Protein AF-0000000080789862 (afdb_homodimer)

Foldseek 3Di:
DFQPVLLCVLLVVLVVLLVVLVVCLVVLQLLVSLQSLLVSLQSLLQSLCVRRPRGDDDRQNLVSCVVVVHDPVLSVLSNVSNVSNPQSQDQVVDDDDHSSVPGDSVNSVSSSVSSVVSNVVSVVVVVVVVVVVVVVVVD/DFQPPLLCVLLVVLVVLLVVLVVCLVVLQLLVSLQSLLVSLQSLLQSLCVRRPRGDDDRQNLVSCVVVVHDPVLSVLSNVSNVSNPQSQDQVVDDDDHSSVPGDSVNSVSSSVSSVVSNVVSVVVVVVVVVVVVVVVVD

Radius of gyration: 20.7 Å; Cα contacts (8 Å, |Δi|>4): 423; chains: 2; bounding box: 31×76×50 Å

Secondary structure (DSSP, 8-state):
---HHHHHHHHHHHHHHHHHHHHHHHHT-HHHHHHHHHHHHHHHHHHHHHHTT----SS-HHHHHHHTT--HHHHHHHHHHHTTSSTTT-GGGSSSS-HHHH--HHHHHHHHHHHHHHHHHHHHHHHHHHHHHHHHHT-/---HHHHHHHHHHHHHHHHHHHHHHHHT-HHHHHHHHHHHHHHHHHHHHHHTT----SS-HHHHHHHTT--HHHHHHHHHHHTTTTTTT-GGGSSSS-HHHH--HHHHHHHHHHHHHHHHHHHHHHHHHHHHHHHHHT-

InterPro domains:
  IPR007842 HEPN domain [PF05168] (9-125)
  IPR007842 HEPN domain [PS50910] (11-118)
  IPR007842 HEPN domain [SM00748] (11-118)

Sequence (278 aa):
MLDYNEFDRWFKSAKLTLESAKHDVSGGFYNWACFKSQQAAEFAVKAYFYGIGQPKTGHTISSLLNLLNAPQDLIDKAKYLDKLYVPTRYPDVWEEETPAYYYTKKEAEEAIKYAEEIIKYVEELWRMLSQKEKEREERMLDYNEFDRWFKSAKLTLESAKHDVSGGFYNWACFKSQQAAEFAVKAYFYGIGQPKTGHTISSLLNLLNAPQDLIDKAKYLDKLYVPTRYPDVWEEETPAYYYTKKEAEEAIKYAEEIIKYVEELWRMLSQKEKEREER

pLDDT: mean 97.17, std 3.26, range [78.19, 98.94]

Solvent-accessible surface area (backbone atoms only — not comparable to full-atom values): 13738 Å² total; per-residue (Å²): 126,75,34,63,67,52,19,49,35,26,36,50,44,12,53,53,32,40,52,50,16,53,51,26,49,77,72,67,38,19,15,57,10,26,30,28,11,29,49,13,27,38,30,22,56,44,10,53,30,36,14,65,70,51,69,74,81,84,78,56,40,28,63,54,36,54,78,66,67,53,58,67,70,57,34,52,45,25,49,58,34,47,62,26,63,55,48,33,71,40,38,87,77,45,90,80,55,34,27,65,72,74,39,40,68,67,57,19,53,49,33,40,50,44,21,50,52,50,37,50,50,43,51,51,52,48,52,54,51,53,53,52,50,55,57,55,69,76,100,128,76,34,62,67,52,19,49,34,26,36,50,44,11,53,53,32,40,53,50,16,53,52,27,49,76,72,68,37,18,16,57,9,25,30,28,11,30,49,14,29,38,30,21,56,44,10,53,29,36,14,65,71,51,71,74,82,85,77,55,39,28,62,56,36,54,77,65,66,53,57,67,70,57,34,53,46,25,48,58,34,48,63,26,63,55,49,34,72,40,39,85,78,46,91,79,57,33,28,67,72,77,40,40,68,68,57,19,51,49,33,40,50,45,21,49,53,48,36,51,50,43,52,50,53,50,51,54,51,53,52,52,50,52,57,56,69,76,99

Organism: Sulfurisphaera tokodaii (strain DSM 16993 / JCM 10545 / NBRC 100140 / 7) (NCBI:txid273063)

Structure (mmCIF, N/CA/C/O backbone):
data_AF-0000000080789862-model_v1
#
loop_
_entity.id
_entity.type
_entity.pdbx_description
1 polymer 'HEPN domain-containing protein'
#
loop_
_atom_site.group_PDB
_atom_site.id
_atom_site.type_symbol
_atom_site.label_atom_id
_atom_site.label_alt_id
_atom_site.label_comp_id
_atom_site.label_asym_id
_atom_site.label_entity_id
_atom_site.label_seq_id
_atom_site.pdbx_PDB_ins_code
_atom_site.Cartn_x
_atom_site.Cartn_y
_atom_site.Cartn_z
_atom_site.occupancy
_atom_site.B_iso_or_equiv
_atom_site.auth_seq_id
_atom_site.auth_comp_id
_atom_site.auth_asym_id
_atom_site.auth_atom_id
_atom_site.pdbx_PDB_model_num
ATOM 1 N N . MET A 1 1 ? -9.281 -23.719 -21.109 1 87.62 1 MET A N 1
ATOM 2 C CA . MET A 1 1 ? -7.863 -2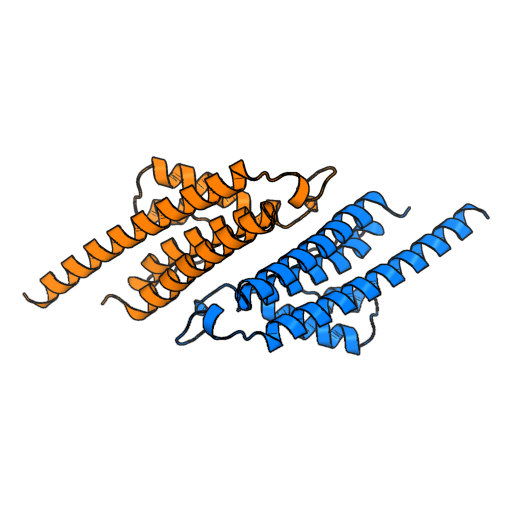3.516 -21.406 1 87.62 1 MET A CA 1
ATOM 3 C C . MET A 1 1 ? -7.227 -22.578 -20.375 1 87.62 1 MET A C 1
ATOM 5 O O . MET A 1 1 ? -7.785 -21.531 -20.062 1 87.62 1 MET A O 1
ATOM 9 N N . LEU A 1 2 ? -6.078 -23.047 -19.797 1 95.94 2 LEU A N 1
ATOM 10 C CA . LEU A 1 2 ? -5.359 -22.281 -18.781 1 95.94 2 LEU A CA 1
ATOM 11 C C . LEU A 1 2 ? -4.73 -21.031 -19.391 1 95.94 2 LEU A C 1
ATOM 13 O O . LEU A 1 2 ? -4.211 -21.078 -20.516 1 95.94 2 LEU A O 1
ATOM 17 N N . ASP A 1 3 ? -4.922 -19.906 -18.734 1 96.75 3 ASP A N 1
ATOM 18 C CA . ASP A 1 3 ? -4.273 -18.672 -19.156 1 96.75 3 ASP A CA 1
ATOM 19 C C . ASP A 1 3 ? -2.924 -18.5 -18.469 1 96.75 3 ASP A C 1
ATOM 21 O O . ASP A 1 3 ? -2.818 -17.797 -17.469 1 96.75 3 ASP A O 1
ATOM 25 N N . TYR A 1 4 ? -1.854 -19.031 -19.062 1 97 4 TYR A N 1
ATOM 26 C CA . TYR A 1 4 ? -0.516 -19.047 -18.484 1 97 4 TYR A CA 1
ATOM 27 C C . TYR A 1 4 ? 0.042 -17.641 -18.359 1 97 4 TYR A C 1
ATOM 29 O O . TYR A 1 4 ? 0.742 -17.312 -17.391 1 97 4 TYR A O 1
ATOM 37 N N . ASN A 1 5 ? -0.264 -16.859 -19.297 1 96.31 5 ASN A N 1
ATOM 38 C CA . ASN A 1 5 ? 0.242 -15.492 -19.312 1 96.31 5 ASN A CA 1
ATOM 39 C C . ASN A 1 5 ? -0.305 -14.688 -18.141 1 96.31 5 ASN A C 1
ATOM 41 O O . ASN A 1 5 ? 0.441 -13.969 -17.469 1 96.31 5 ASN A O 1
ATOM 45 N N . GLU A 1 6 ? -1.606 -14.82 -17.938 1 96.69 6 GLU A N 1
ATOM 46 C CA . GLU A 1 6 ? -2.215 -14.086 -16.828 1 96.69 6 GLU A CA 1
ATOM 47 C C . GLU A 1 6 ? -1.736 -14.617 -15.484 1 96.69 6 GLU A C 1
ATOM 49 O O . GLU A 1 6 ? -1.497 -13.844 -14.555 1 96.69 6 GLU A O 1
ATOM 54 N N . PHE A 1 7 ? -1.635 -15.93 -15.352 1 98.19 7 PHE A N 1
ATOM 55 C CA . PHE A 1 7 ? -1.055 -16.469 -14.133 1 98.19 7 PHE A CA 1
ATOM 56 C C . PHE A 1 7 ? 0.328 -15.891 -13.875 1 98.19 7 PHE A C 1
ATOM 58 O O . PHE A 1 7 ? 0.61 -15.398 -12.781 1 98.19 7 PHE A O 1
ATOM 65 N N . ASP A 1 8 ? 1.182 -15.93 -14.898 1 97.94 8 ASP A N 1
ATOM 66 C CA . ASP A 1 8 ? 2.576 -15.516 -14.766 1 97.94 8 ASP A CA 1
ATOM 67 C C . ASP A 1 8 ? 2.684 -14.047 -14.367 1 97.94 8 ASP A C 1
ATOM 69 O O . ASP A 1 8 ? 3.527 -13.688 -13.539 1 97.94 8 ASP A O 1
ATOM 73 N N . ARG A 1 9 ? 1.899 -13.188 -14.922 1 97.5 9 ARG A N 1
ATOM 74 C CA . ARG A 1 9 ? 1.94 -11.758 -14.641 1 97.5 9 ARG A CA 1
ATOM 75 C C . ARG A 1 9 ? 1.599 -11.484 -13.18 1 97.5 9 ARG A C 1
ATOM 77 O O . ARG A 1 9 ? 2.307 -10.734 -12.5 1 97.5 9 ARG A O 1
ATOM 84 N N . TRP A 1 10 ? 0.545 -12.086 -12.711 1 98.31 10 TRP A N 1
ATOM 85 C CA . TRP A 1 10 ? 0.128 -11.898 -11.328 1 98.31 10 TRP A CA 1
ATOM 86 C C . TRP A 1 10 ? 1.135 -12.531 -10.367 1 98.31 10 TRP A C 1
ATOM 88 O O . TRP A 1 10 ? 1.445 -11.953 -9.32 1 98.31 10 TRP A O 1
ATOM 98 N N . PHE A 1 11 ? 1.603 -13.688 -10.727 1 98.81 11 PHE A N 1
ATOM 99 C CA . PHE A 1 11 ? 2.535 -14.406 -9.867 1 98.81 11 PHE A CA 1
ATOM 100 C C . PHE A 1 11 ? 3.869 -13.672 -9.789 1 98.81 11 PHE A C 1
ATOM 102 O O . PHE A 1 11 ? 4.48 -13.602 -8.719 1 98.81 11 PHE A O 1
ATOM 109 N N . LYS A 1 12 ? 4.293 -13.18 -10.914 1 98.69 12 LYS A N 1
ATOM 110 C CA . LYS A 1 12 ? 5.488 -12.336 -10.93 1 98.69 12 LYS A CA 1
ATOM 111 C C . LYS A 1 12 ? 5.305 -11.109 -10.039 1 98.69 12 LYS A C 1
ATOM 113 O O . LYS A 1 12 ? 6.219 -10.719 -9.312 1 98.69 12 LYS A O 1
ATOM 118 N N . SER A 1 13 ? 4.156 -10.484 -10.094 1 98.69 13 SER A N 1
ATOM 119 C CA . SER A 1 13 ? 3.852 -9.344 -9.234 1 98.69 13 SER A CA 1
ATOM 120 C C . SER A 1 13 ? 3.93 -9.727 -7.762 1 98.69 13 SER A C 1
ATOM 122 O O . SER A 1 13 ? 4.406 -8.953 -6.934 1 98.69 13 SER A O 1
ATOM 124 N N . ALA A 1 14 ? 3.441 -10.906 -7.441 1 98.88 14 ALA A N 1
ATOM 125 C CA . ALA A 1 14 ? 3.506 -11.406 -6.07 1 98.88 14 ALA A CA 1
ATOM 126 C C . ALA A 1 14 ? 4.949 -11.523 -5.598 1 98.88 14 ALA A C 1
ATOM 128 O O . ALA A 1 14 ? 5.297 -11.047 -4.516 1 98.88 14 ALA A O 1
ATOM 129 N N . LYS A 1 15 ? 5.766 -12.086 -6.414 1 98.88 15 LYS A N 1
ATOM 130 C CA . LYS A 1 15 ? 7.164 -12.32 -6.059 1 98.88 15 LYS A CA 1
ATOM 131 C C . LYS A 1 15 ? 7.926 -11 -5.93 1 98.88 15 LYS A C 1
ATOM 133 O O . LYS A 1 15 ? 8.719 -10.82 -5.004 1 98.88 15 LYS A O 1
ATOM 138 N N . LEU A 1 16 ? 7.68 -10.117 -6.855 1 98.69 16 LEU A N 1
ATOM 139 C CA . LEU A 1 16 ? 8.336 -8.812 -6.812 1 98.69 16 LEU A CA 1
ATOM 140 C C . LEU A 1 16 ? 7.895 -8.016 -5.586 1 98.69 16 LEU A C 1
ATOM 142 O O . LEU A 1 16 ? 8.703 -7.324 -4.969 1 98.69 16 LEU A O 1
ATOM 146 N N . THR A 1 17 ? 6.633 -8.109 -5.25 1 98.88 17 THR A N 1
ATOM 147 C CA . THR A 1 17 ? 6.117 -7.438 -4.066 1 98.88 17 THR A CA 1
ATOM 148 C C . THR A 1 17 ? 6.754 -8 -2.799 1 98.88 17 THR A C 1
ATOM 150 O O . THR A 1 17 ? 7.094 -7.254 -1.881 1 98.88 17 THR A O 1
ATOM 153 N N . LEU A 1 18 ? 6.922 -9.305 -2.758 1 98.94 18 LEU A N 1
ATOM 154 C CA . LEU A 1 18 ? 7.57 -9.93 -1.611 1 98.94 18 LEU A CA 1
ATOM 155 C C . LEU A 1 18 ? 9 -9.43 -1.456 1 98.94 18 LEU A C 1
ATOM 157 O O . LEU A 1 18 ? 9.461 -9.188 -0.337 1 98.94 18 LEU A O 1
ATOM 161 N N . GLU A 1 19 ? 9.711 -9.305 -2.555 1 98.88 19 GLU A N 1
ATOM 162 C CA . GLU A 1 19 ? 11.062 -8.75 -2.516 1 98.88 19 GLU A CA 1
ATOM 163 C C . GLU A 1 19 ? 11.055 -7.32 -1.975 1 98.88 19 GLU A C 1
ATOM 165 O O . GLU A 1 19 ? 11.945 -6.941 -1.209 1 98.88 19 GLU A O 1
ATOM 170 N N . SER A 1 20 ? 10.094 -6.574 -2.408 1 98.88 20 SER A N 1
ATOM 171 C CA . SER A 1 20 ? 9.953 -5.207 -1.919 1 98.88 20 SER A CA 1
ATOM 172 C C . SER A 1 20 ? 9.68 -5.18 -0.419 1 98.88 20 SER A C 1
ATOM 174 O O . SER A 1 20 ? 10.141 -4.285 0.288 1 98.88 20 SER A O 1
ATOM 176 N N . ALA A 1 21 ? 8.867 -6.113 0.057 1 98.94 21 ALA A N 1
ATOM 177 C CA . ALA A 1 21 ? 8.602 -6.227 1.489 1 98.94 21 ALA A CA 1
ATOM 178 C C . ALA A 1 21 ? 9.891 -6.461 2.268 1 98.94 21 ALA A C 1
ATOM 180 O O . ALA A 1 21 ? 10.125 -5.832 3.305 1 98.94 21 ALA A O 1
ATOM 181 N N . LYS A 1 22 ? 10.703 -7.316 1.773 1 98.88 22 LYS A N 1
ATOM 182 C CA . LYS A 1 22 ? 11.992 -7.594 2.404 1 98.88 22 LYS A CA 1
ATOM 183 C C . LYS A 1 22 ? 12.875 -6.352 2.424 1 98.88 22 LYS A C 1
ATOM 185 O O . LYS A 1 22 ? 13.578 -6.098 3.4 1 98.88 22 LYS A O 1
ATOM 190 N N . HIS A 1 23 ? 12.836 -5.609 1.355 1 98.88 23 HIS A N 1
ATOM 191 C CA . HIS A 1 23 ? 13.562 -4.352 1.29 1 98.88 23 HIS A CA 1
ATOM 192 C C . HIS A 1 23 ? 13.086 -3.381 2.369 1 98.88 23 HIS A C 1
ATOM 194 O O . HIS A 1 23 ? 13.898 -2.686 2.984 1 98.88 23 HIS A O 1
ATOM 200 N N . ASP A 1 24 ? 11.805 -3.336 2.58 1 98.88 24 ASP A N 1
ATOM 201 C CA . ASP A 1 24 ? 11.266 -2.471 3.623 1 98.88 24 ASP A CA 1
ATOM 202 C C . ASP A 1 24 ? 11.812 -2.854 4.996 1 98.88 24 ASP A C 1
ATOM 204 O O . ASP A 1 24 ? 12.055 -1.986 5.836 1 98.88 24 ASP A O 1
ATOM 208 N N . VAL A 1 25 ? 12.008 -4.145 5.246 1 98.81 25 VAL A N 1
ATOM 209 C CA . VAL A 1 25 ? 12.57 -4.598 6.512 1 98.81 25 VAL A CA 1
ATOM 210 C C . VAL A 1 25 ? 13.969 -4.027 6.688 1 98.81 25 VAL A C 1
ATOM 212 O O . VAL A 1 25 ? 14.328 -3.557 7.773 1 98.81 25 VAL A O 1
ATOM 215 N N . SER A 1 26 ? 14.711 -4.016 5.633 1 98.38 26 SER A N 1
ATOM 216 C CA . SER A 1 26 ? 16.078 -3.537 5.695 1 98.38 26 SER A CA 1
ATOM 217 C C . SER A 1 26 ? 16.141 -2.051 6.035 1 98.38 26 SER A C 1
ATOM 219 O O . SER A 1 26 ? 17.125 -1.573 6.598 1 98.38 26 SER A O 1
ATOM 221 N N . GLY A 1 27 ? 15.109 -1.312 5.707 1 98.19 27 GLY A N 1
ATOM 222 C CA . GLY A 1 27 ? 15.047 0.117 5.973 1 98.19 27 GLY A CA 1
ATOM 223 C C . GLY A 1 27 ? 14.352 0.452 7.277 1 98.19 27 GLY A C 1
ATOM 224 O O . GLY A 1 27 ? 14.273 1.619 7.668 1 98.19 27 GLY A O 1
ATOM 225 N N . GLY A 1 28 ? 13.844 -0.55 7.949 1 98.56 28 GLY A N 1
ATOM 226 C CA . GLY A 1 28 ? 13.148 -0.33 9.203 1 98.56 28 GLY A CA 1
ATOM 227 C C . GLY A 1 28 ? 11.695 0.062 9.016 1 98.56 28 GLY A C 1
ATOM 228 O O . GLY A 1 28 ? 11.055 0.56 9.945 1 98.56 28 GLY A O 1
ATOM 229 N N . PHE A 1 29 ? 11.156 -0.105 7.848 1 98.81 29 PHE A N 1
ATOM 230 C CA . PHE A 1 29 ? 9.758 0.188 7.559 1 98.81 29 PHE A CA 1
ATOM 231 C C . PHE A 1 29 ? 8.898 -1.062 7.711 1 98.81 29 PHE A C 1
ATOM 233 O O . PHE A 1 29 ? 8.383 -1.593 6.727 1 98.81 29 PHE A O 1
ATOM 240 N N . TYR A 1 30 ? 8.641 -1.428 8.961 1 98.94 30 TYR A N 1
ATOM 241 C CA . TYR A 1 30 ? 8.062 -2.73 9.273 1 98.94 30 TYR A CA 1
ATOM 242 C C . TYR A 1 30 ? 6.574 -2.756 8.961 1 98.94 30 TYR A C 1
ATOM 244 O O . TYR A 1 30 ? 6.043 -3.777 8.516 1 98.94 30 TYR A O 1
ATOM 252 N N . ASN A 1 31 ? 5.875 -1.649 9.211 1 98.88 31 ASN A N 1
ATOM 253 C CA . ASN A 1 31 ? 4.457 -1.611 8.867 1 98.88 31 ASN A CA 1
ATOM 254 C C . ASN A 1 31 ? 4.242 -1.788 7.363 1 98.88 31 ASN A C 1
ATOM 256 O O . ASN A 1 31 ? 3.328 -2.498 6.941 1 98.88 31 ASN A O 1
ATOM 260 N N . TRP A 1 32 ? 5.094 -1.211 6.582 1 98.94 32 TRP A N 1
ATOM 261 C CA . TRP A 1 32 ? 4.977 -1.328 5.129 1 98.94 32 TRP A CA 1
ATOM 262 C C . TRP A 1 32 ? 5.375 -2.723 4.664 1 98.94 32 TRP A C 1
ATOM 264 O O . TRP A 1 32 ? 4.816 -3.244 3.693 1 98.94 32 TRP A O 1
ATOM 274 N N . ALA A 1 33 ? 6.402 -3.322 5.336 1 98.94 33 ALA A N 1
ATOM 275 C CA . ALA A 1 33 ? 6.73 -4.715 5.043 1 98.94 33 ALA A CA 1
ATOM 276 C C . ALA A 1 33 ? 5.523 -5.621 5.266 1 98.94 33 ALA A C 1
ATOM 278 O O . ALA A 1 33 ? 5.262 -6.527 4.473 1 98.94 33 ALA A O 1
ATOM 279 N N . CYS A 1 34 ? 4.828 -5.359 6.312 1 98.94 34 CYS A N 1
ATOM 280 C CA . CYS A 1 34 ? 3.625 -6.125 6.625 1 98.94 34 CYS A CA 1
ATOM 281 C C . CYS A 1 34 ? 2.553 -5.918 5.562 1 98.94 34 CYS A C 1
ATOM 283 O O . CYS A 1 34 ? 1.964 -6.883 5.074 1 98.94 34 CYS A O 1
ATOM 285 N N . PHE A 1 35 ? 2.289 -4.695 5.156 1 98.94 35 PHE A N 1
ATOM 286 C CA . PHE A 1 35 ? 1.315 -4.379 4.117 1 98.94 35 PHE A CA 1
ATOM 287 C C . PHE A 1 35 ? 1.673 -5.074 2.809 1 98.94 35 PHE A C 1
ATOM 289 O O . PHE A 1 35 ? 0.827 -5.734 2.199 1 98.94 35 PHE A O 1
ATOM 296 N N . LYS A 1 36 ? 2.93 -4.98 2.457 1 98.94 36 LYS A N 1
ATOM 297 C CA . LYS A 1 36 ? 3.363 -5.57 1.194 1 98.94 36 LYS A CA 1
ATOM 298 C C . LYS A 1 36 ? 3.297 -7.094 1.245 1 98.94 36 LYS A C 1
ATOM 300 O O . LYS A 1 36 ? 3.031 -7.742 0.232 1 98.94 36 LYS A O 1
ATOM 305 N N . SER A 1 37 ? 3.525 -7.66 2.43 1 98.94 37 SER A N 1
ATOM 306 C CA . SER A 1 37 ? 3.381 -9.109 2.561 1 98.94 37 SER A CA 1
ATOM 307 C C . SER A 1 37 ? 1.943 -9.547 2.297 1 98.94 37 SER A C 1
ATOM 309 O O . SER A 1 37 ? 1.71 -10.562 1.639 1 98.94 37 SER A O 1
ATOM 311 N N . GLN A 1 38 ? 1.045 -8.805 2.871 1 98.94 38 GLN A N 1
ATOM 312 C CA . GLN A 1 38 ? -0.358 -9.062 2.562 1 98.94 38 GLN A CA 1
ATOM 313 C C . GLN A 1 38 ? -0.617 -8.977 1.062 1 98.94 38 GLN A C 1
ATOM 315 O O . GLN A 1 38 ? -1.241 -9.867 0.479 1 98.94 38 GLN A O 1
ATOM 320 N N . GLN A 1 39 ? -0.134 -7.926 0.386 1 98.81 39 GLN A N 1
ATOM 321 C CA . GLN A 1 39 ? -0.333 -7.727 -1.046 1 98.81 39 GLN A CA 1
ATOM 322 C C . GLN A 1 39 ? 0.296 -8.859 -1.854 1 98.81 39 GLN A C 1
ATOM 324 O O . GLN A 1 39 ? -0.302 -9.344 -2.814 1 98.81 39 GLN A O 1
ATOM 329 N N . ALA A 1 40 ? 1.514 -9.234 -1.439 1 98.88 40 ALA A N 1
ATOM 330 C CA . ALA A 1 40 ? 2.213 -10.305 -2.148 1 98.88 40 ALA A CA 1
ATOM 331 C C . ALA A 1 40 ? 1.393 -11.594 -2.146 1 98.88 40 ALA A C 1
ATOM 333 O O . ALA A 1 40 ? 1.194 -12.211 -3.195 1 98.88 40 ALA A O 1
ATOM 334 N N . ALA A 1 41 ? 0.922 -11.961 -0.988 1 98.94 41 ALA A N 1
ATOM 335 C CA . ALA A 1 41 ? 0.114 -13.172 -0.871 1 98.94 41 ALA A CA 1
ATOM 336 C C . ALA A 1 41 ? -1.179 -13.047 -1.673 1 98.94 41 ALA A C 1
ATOM 338 O O . ALA A 1 41 ? -1.596 -14 -2.338 1 98.94 41 ALA A O 1
ATOM 339 N N . GLU A 1 42 ? -1.837 -11.93 -1.617 1 98.88 42 GLU A N 1
ATOM 340 C CA . GLU A 1 42 ? -3.059 -11.68 -2.375 1 98.88 42 GLU A CA 1
ATOM 341 C C . GLU A 1 42 ? -2.828 -11.867 -3.871 1 98.88 42 GLU A C 1
ATOM 343 O O . GLU A 1 42 ? -3.609 -12.547 -4.547 1 98.88 42 GLU A O 1
ATOM 348 N N . PHE A 1 43 ? -1.735 -11.258 -4.367 1 98.75 43 PHE A N 1
ATOM 349 C CA . PHE A 1 43 ? -1.433 -11.352 -5.789 1 98.75 43 PHE A CA 1
ATOM 350 C C . PHE A 1 43 ? -1.18 -12.797 -6.195 1 98.75 43 PHE A C 1
ATOM 352 O O . PHE A 1 43 ? -1.589 -13.227 -7.273 1 98.75 43 PHE A O 1
ATOM 359 N N . ALA A 1 44 ? -0.527 -13.562 -5.348 1 98.88 44 ALA A N 1
ATOM 360 C CA . ALA A 1 44 ? -0.263 -14.961 -5.656 1 98.88 44 ALA A CA 1
ATOM 361 C C . ALA A 1 44 ? -1.563 -15.75 -5.773 1 98.88 44 ALA A C 1
ATOM 363 O O . ALA A 1 44 ? -1.757 -16.5 -6.738 1 98.88 44 ALA A O 1
ATOM 364 N N . VAL A 1 45 ? -2.418 -15.633 -4.844 1 98.88 45 VAL A N 1
ATOM 365 C CA . VAL A 1 45 ? -3.66 -16.406 -4.863 1 98.88 45 VAL A CA 1
ATOM 366 C C . VAL A 1 45 ? -4.512 -15.969 -6.059 1 98.88 45 VAL A C 1
ATOM 368 O O . VAL A 1 45 ? -5.129 -16.812 -6.719 1 98.88 45 VAL A O 1
ATOM 371 N N . LYS A 1 46 ? -4.539 -14.719 -6.34 1 98.62 46 LYS A N 1
ATOM 372 C CA . LYS A 1 46 ? -5.293 -14.219 -7.488 1 98.62 46 LYS A CA 1
ATOM 373 C C . LYS A 1 46 ? -4.695 -14.734 -8.797 1 98.62 46 LYS A C 1
ATOM 375 O O . LYS A 1 46 ? -5.418 -14.953 -9.773 1 98.62 46 LYS A O 1
ATOM 380 N N . ALA A 1 47 ? -3.352 -14.891 -8.789 1 98.62 47 ALA A N 1
ATOM 381 C CA . ALA A 1 47 ? -2.707 -15.461 -9.969 1 98.62 47 ALA A CA 1
ATOM 382 C C . ALA A 1 47 ? -3.371 -16.766 -10.383 1 98.62 47 ALA A C 1
ATOM 384 O O . ALA A 1 47 ? -3.635 -17 -11.562 1 98.62 47 ALA A O 1
ATOM 385 N N . TYR A 1 48 ? -3.668 -17.594 -9.438 1 98.69 48 TYR A N 1
ATOM 386 C CA . TYR A 1 48 ? -4.312 -18.859 -9.734 1 98.69 48 TYR A CA 1
ATOM 387 C C . TYR A 1 48 ? -5.66 -18.656 -10.406 1 98.69 48 TYR A C 1
ATOM 389 O O . TYR A 1 48 ? -5.945 -19.25 -11.445 1 98.69 48 TYR A O 1
ATOM 397 N N . PHE A 1 49 ? -6.441 -17.812 -9.844 1 98.5 49 PHE A N 1
ATOM 398 C CA . PHE A 1 49 ? -7.793 -17.594 -10.344 1 98.5 49 PHE A CA 1
ATOM 399 C C . PHE A 1 49 ? -7.758 -16.938 -11.719 1 98.5 49 PHE A C 1
ATOM 401 O O . PHE A 1 49 ? -8.555 -17.281 -12.594 1 98.5 49 PHE A O 1
ATOM 408 N N . TYR A 1 50 ? -6.891 -16 -11.898 1 97.62 50 TYR A N 1
ATOM 409 C CA . TYR A 1 50 ? -6.738 -15.422 -13.227 1 97.62 50 TYR A CA 1
ATOM 410 C C . TYR A 1 50 ? -6.277 -16.469 -14.234 1 97.62 50 TYR A C 1
ATOM 412 O O . TYR A 1 50 ? -6.738 -16.5 -15.375 1 97.62 50 TYR A O 1
ATOM 420 N N . GLY A 1 51 ? -5.395 -17.328 -13.805 1 98 51 GLY A N 1
ATOM 421 C CA . GLY A 1 51 ? -4.859 -18.375 -14.656 1 98 51 GLY A CA 1
ATOM 422 C C . GLY A 1 51 ? -5.914 -19.359 -15.133 1 98 51 GLY A C 1
ATOM 423 O O . GLY A 1 51 ? -5.836 -19.875 -16.25 1 98 51 GLY A O 1
ATOM 424 N N . ILE A 1 52 ? -6.926 -19.609 -14.328 1 97.81 52 ILE A N 1
ATOM 425 C CA . ILE A 1 52 ? -7.938 -20.594 -14.711 1 97.81 52 ILE A CA 1
ATOM 426 C C . ILE A 1 52 ? -9.148 -19.875 -15.312 1 97.81 52 ILE A C 1
ATOM 428 O O . ILE A 1 52 ? -10.211 -20.469 -15.484 1 97.81 52 ILE A O 1
ATOM 432 N N . GLY A 1 53 ? -9.039 -18.594 -15.453 1 97.19 53 GLY A N 1
ATOM 433 C CA . GLY A 1 53 ? -10.078 -17.828 -16.125 1 97.19 53 GLY A CA 1
ATOM 434 C C . GLY A 1 53 ? -11.227 -17.453 -15.211 1 97.19 53 GLY A C 1
ATOM 435 O O . GLY A 1 53 ? -12.359 -17.281 -15.672 1 97.19 53 GLY A O 1
ATOM 436 N N . GLN A 1 54 ? -11.023 -17.438 -13.945 1 97.12 54 GLN A N 1
ATOM 437 C CA . GLN A 1 54 ? -12.031 -17.062 -12.961 1 97.12 54 GLN A CA 1
ATOM 438 C C . GLN A 1 54 ? -11.523 -15.953 -12.047 1 97.12 54 GLN A C 1
ATOM 440 O O . GLN A 1 54 ? -11.422 -16.141 -10.836 1 97.12 54 GLN A O 1
ATOM 445 N N . PRO A 1 55 ? -11.281 -14.867 -12.633 1 96.94 55 PRO A N 1
ATOM 446 C CA . PRO A 1 55 ? -10.758 -13.766 -11.82 1 96.94 55 PRO A CA 1
ATOM 447 C C . PRO A 1 55 ? -11.641 -13.453 -10.609 1 96.94 55 PRO A C 1
ATOM 449 O O . PRO A 1 55 ? -12.867 -13.547 -10.695 1 96.94 55 PRO A O 1
ATOM 452 N N . LYS A 1 56 ? -11.023 -13.133 -9.492 1 94.12 56 LYS A N 1
ATOM 453 C CA . LYS A 1 56 ? -11.695 -12.781 -8.242 1 94.12 56 LYS A CA 1
ATOM 454 C C . LYS A 1 56 ? -11.398 -11.344 -7.84 1 94.12 56 LYS A C 1
ATOM 456 O O . LYS A 1 56 ? -10.289 -10.852 -8.047 1 94.12 56 LYS A O 1
ATOM 461 N N . THR A 1 57 ? -12.492 -10.836 -7.312 1 89.62 57 THR A N 1
ATOM 462 C CA . THR A 1 57 ? -12.336 -9.484 -6.777 1 89.62 57 THR A CA 1
ATOM 463 C C . THR A 1 57 ? -12.164 -9.523 -5.262 1 89.62 57 THR A C 1
ATOM 465 O O . THR A 1 57 ? -12.25 -10.594 -4.648 1 89.62 57 THR A O 1
ATOM 468 N N . GLY A 1 58 ? -11.82 -8.43 -4.629 1 88.12 58 GLY A N 1
ATOM 469 C CA . GLY A 1 58 ? -11.641 -8.375 -3.186 1 88.12 58 GLY A CA 1
ATOM 470 C C . GLY A 1 58 ? -10.195 -8.547 -2.752 1 88.12 58 GLY A C 1
ATOM 471 O O . GLY A 1 58 ? -9.328 -8.844 -3.576 1 88.12 58 GLY A O 1
ATOM 472 N N . HIS A 1 59 ? -10 -8.453 -1.441 1 91.56 59 HIS A N 1
ATOM 473 C CA . HIS A 1 59 ? -8.633 -8.461 -0.927 1 91.56 59 HIS A CA 1
ATOM 474 C C . HIS A 1 59 ? -8.484 -9.445 0.227 1 91.56 59 HIS A C 1
ATOM 476 O O . HIS A 1 59 ? -7.457 -9.453 0.91 1 91.56 59 HIS A O 1
ATOM 482 N N . THR A 1 60 ? -9.445 -10.273 0.43 1 97.62 60 THR A N 1
ATOM 483 C CA . THR A 1 60 ? -9.391 -11.211 1.548 1 97.62 60 THR A CA 1
ATOM 484 C C . THR A 1 60 ? -8.742 -12.523 1.121 1 97.62 60 THR A C 1
ATOM 486 O O . THR A 1 60 ? -9.398 -13.391 0.548 1 97.62 60 THR A O 1
ATOM 489 N N . ILE A 1 61 ? -7.539 -12.734 1.593 1 98.81 61 ILE A N 1
ATOM 490 C CA . ILE A 1 61 ? -6.715 -13.867 1.182 1 98.81 61 ILE A CA 1
ATOM 491 C C . ILE A 1 61 ? -7.324 -15.164 1.705 1 98.81 61 ILE A C 1
ATOM 493 O O . ILE A 1 61 ? -7.363 -16.172 0.991 1 98.81 61 ILE A O 1
ATOM 497 N N . SER A 1 62 ? -7.789 -15.195 2.936 1 98.81 62 SER A N 1
ATOM 498 C CA . SER A 1 62 ? -8.344 -16.391 3.562 1 98.81 62 SER A CA 1
ATOM 499 C C . SER A 1 62 ? -9.578 -16.891 2.816 1 98.81 62 SER A C 1
ATOM 501 O O . SER A 1 62 ? -9.742 -18.094 2.611 1 98.81 62 SER A O 1
ATOM 503 N N . SER A 1 63 ? -10.406 -16.016 2.363 1 98.38 63 SER A N 1
ATOM 504 C CA . SER A 1 63 ? -11.586 -16.375 1.591 1 98.38 63 SER A CA 1
ATOM 505 C C . SER A 1 63 ? -11.203 -17.016 0.259 1 98.38 63 SER A C 1
ATOM 507 O O . SER A 1 63 ? -11.805 -18 -0.162 1 98.38 63 SER A O 1
ATOM 509 N N . LEU A 1 64 ? -10.219 -16.453 -0.365 1 98.44 64 LEU A N 1
ATOM 510 C CA . LEU A 1 64 ? -9.758 -16.969 -1.643 1 98.44 64 LEU A CA 1
ATOM 511 C C . LEU A 1 64 ? -9.148 -18.359 -1.47 1 98.44 64 LEU A C 1
ATOM 513 O O . LEU A 1 64 ? -9.375 -19.25 -2.293 1 98.44 64 LEU A O 1
ATOM 517 N N . LEU A 1 65 ? -8.375 -18.531 -0.415 1 98.69 65 LEU A N 1
ATOM 518 C CA . LEU A 1 65 ? -7.766 -19.828 -0.142 1 98.69 65 LEU A CA 1
ATOM 519 C C . LEU A 1 65 ? -8.828 -20.875 0.18 1 98.69 65 LEU A C 1
ATOM 521 O O . LEU A 1 65 ? -8.672 -22.047 -0.152 1 98.69 65 LEU A O 1
ATOM 525 N N . ASN A 1 66 ? -9.883 -20.453 0.812 1 98.38 66 ASN A N 1
ATOM 526 C CA . ASN A 1 66 ? -10.992 -21.359 1.074 1 98.38 66 ASN A CA 1
ATOM 527 C C . ASN A 1 66 ? -11.602 -21.891 -0.221 1 98.38 66 ASN A C 1
ATOM 529 O O . ASN A 1 66 ? -11.969 -23.062 -0.307 1 98.38 66 ASN A O 1
ATOM 533 N N . LEU A 1 67 ? -11.758 -21.047 -1.194 1 97.62 67 LEU A N 1
ATOM 534 C CA . LEU A 1 67 ? -12.297 -21.438 -2.492 1 97.62 67 LEU A CA 1
ATOM 535 C C . LEU A 1 67 ? -11.398 -22.484 -3.146 1 97.62 67 LEU A C 1
ATOM 537 O O . LEU A 1 67 ? -11.875 -23.312 -3.941 1 97.62 67 LEU A O 1
ATOM 541 N N . LEU A 1 68 ? -10.102 -22.484 -2.736 1 97.62 68 LEU A N 1
ATOM 542 C CA . LEU A 1 68 ? -9.141 -23.406 -3.309 1 97.62 68 LEU A CA 1
ATOM 543 C C . LEU A 1 68 ? -9 -24.656 -2.436 1 97.62 68 LEU A C 1
ATOM 545 O O . LEU A 1 68 ? -8.148 -25.5 -2.693 1 97.62 68 LEU A O 1
ATOM 549 N N . ASN A 1 69 ? -9.836 -24.719 -1.402 1 97.62 69 ASN A N 1
ATOM 550 C CA . ASN A 1 69 ? -9.766 -25.828 -0.441 1 97.62 69 ASN A CA 1
ATOM 551 C C . ASN A 1 69 ? -8.352 -26 0.112 1 97.62 69 ASN A C 1
ATOM 553 O O . ASN A 1 69 ? -7.84 -27.109 0.172 1 97.62 69 ASN A O 1
ATOM 557 N N . ALA A 1 70 ? -7.695 -24.844 0.435 1 98.69 70 ALA A N 1
ATOM 558 C CA . ALA A 1 70 ? -6.34 -24.875 0.979 1 98.69 70 ALA A CA 1
ATOM 559 C C . ALA A 1 70 ? -6.328 -25.453 2.393 1 98.69 70 ALA A C 1
ATOM 561 O O . ALA A 1 70 ? -7.359 -25.484 3.064 1 98.69 70 ALA A O 1
ATOM 562 N N . PRO A 1 71 ? -5.152 -25.969 2.859 1 98.56 71 PRO A N 1
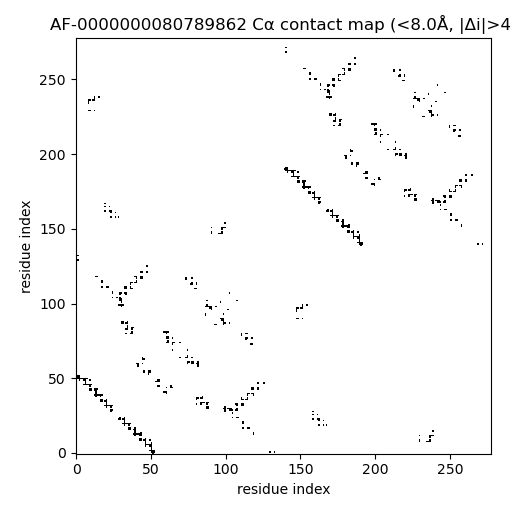ATOM 563 C CA . PRO A 1 71 ? -5.039 -26.469 4.234 1 98.56 71 PRO A CA 1
ATOM 564 C C . PRO A 1 71 ? -5.379 -25.406 5.273 1 98.56 71 PRO A C 1
ATOM 566 O O . PRO A 1 71 ? -5.047 -24.234 5.098 1 98.56 71 PRO A O 1
ATOM 569 N N . GLN A 1 72 ? -5.969 -25.828 6.352 1 98.56 72 GLN A N 1
ATOM 570 C CA . GLN A 1 72 ? -6.43 -24.922 7.398 1 98.56 72 GLN A CA 1
ATOM 571 C C . GLN A 1 72 ? -5.277 -24.094 7.945 1 98.56 72 GLN A C 1
ATOM 573 O O . GLN A 1 72 ? -5.465 -22.922 8.297 1 98.56 72 GLN A O 1
ATOM 578 N N . ASP A 1 73 ? -4.133 -24.672 8.023 1 98.62 73 ASP A N 1
ATOM 579 C CA . ASP A 1 73 ? -2.967 -23.953 8.523 1 98.62 73 ASP A CA 1
ATOM 580 C C . ASP A 1 73 ? -2.656 -22.734 7.645 1 98.62 73 ASP A C 1
ATOM 582 O O . ASP A 1 73 ? -2.348 -21.656 8.148 1 98.62 73 ASP A O 1
ATOM 586 N N . LEU A 1 74 ? -2.77 -22.875 6.395 1 98.81 74 LEU A N 1
ATOM 587 C CA . LEU A 1 74 ? -2.518 -21.797 5.461 1 98.81 74 LEU A CA 1
ATOM 588 C C . LEU A 1 74 ? -3.621 -20.734 5.539 1 98.81 74 LEU A C 1
ATOM 590 O O . LEU A 1 74 ? -3.355 -19.547 5.414 1 98.81 74 LEU A O 1
ATOM 594 N N . ILE A 1 75 ? -4.828 -21.234 5.715 1 98.88 75 ILE A N 1
ATOM 595 C CA . ILE A 1 75 ? -5.961 -20.312 5.848 1 98.88 75 ILE A CA 1
ATOM 596 C C . ILE A 1 75 ? -5.781 -19.453 7.09 1 98.88 75 ILE A C 1
ATOM 598 O O . ILE A 1 75 ? -6.059 -18.25 7.062 1 98.88 75 ILE A O 1
ATOM 602 N N . ASP A 1 76 ? -5.289 -20.047 8.125 1 98.88 76 ASP A N 1
ATOM 603 C CA . ASP A 1 76 ? -5.047 -19.297 9.352 1 98.88 76 ASP A CA 1
ATOM 604 C C . ASP A 1 76 ? -3.961 -18.234 9.148 1 98.88 76 ASP A C 1
ATOM 606 O O . ASP A 1 76 ? -4.066 -17.125 9.656 1 98.88 76 ASP A O 1
ATOM 610 N N . LYS A 1 77 ? -2.908 -18.578 8.477 1 98.88 77 LYS A N 1
ATOM 611 C CA . LYS A 1 77 ? -1.854 -17.625 8.148 1 98.88 77 LYS A CA 1
ATOM 612 C C . LYS A 1 77 ? -2.391 -16.484 7.281 1 98.88 77 LYS A C 1
ATOM 614 O O . LYS A 1 77 ? -2.004 -15.328 7.453 1 98.88 77 LYS A O 1
ATOM 619 N N . ALA A 1 78 ? -3.281 -16.844 6.395 1 98.94 78 ALA A N 1
ATOM 620 C CA . ALA A 1 78 ? -3.904 -15.836 5.535 1 98.94 78 ALA A CA 1
ATOM 621 C C . ALA A 1 78 ? -4.766 -14.883 6.352 1 98.94 78 ALA A C 1
ATOM 623 O O . ALA A 1 78 ? -4.816 -13.68 6.059 1 98.94 78 ALA A O 1
ATOM 624 N N . LYS A 1 79 ? -5.48 -15.422 7.348 1 98.88 79 LYS A N 1
ATOM 625 C CA . LYS A 1 79 ? -6.277 -14.57 8.219 1 98.88 79 LYS A CA 1
ATOM 626 C C . LYS A 1 79 ? -5.398 -13.547 8.938 1 98.88 79 LYS A C 1
ATOM 628 O O . LYS A 1 79 ? -5.809 -12.398 9.141 1 98.88 79 LYS A O 1
ATOM 633 N N . TYR A 1 80 ? -4.23 -13.984 9.352 1 98.81 80 TYR A N 1
ATOM 634 C CA . TYR A 1 80 ? -3.268 -13.062 9.938 1 98.81 80 TYR A CA 1
ATOM 635 C C . TYR A 1 80 ? -2.91 -11.953 8.953 1 98.81 80 TYR A C 1
ATOM 637 O O . TYR A 1 80 ? -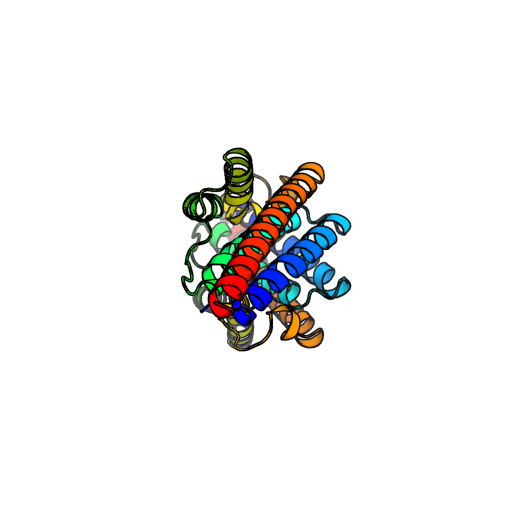2.965 -10.766 9.297 1 98.81 80 TYR A O 1
ATOM 645 N N . LEU A 1 81 ? -2.557 -12.305 7.77 1 98.88 81 LEU A N 1
ATOM 646 C CA . LEU A 1 81 ? -2.166 -11.336 6.746 1 98.88 81 LEU A CA 1
ATOM 647 C C . LEU A 1 81 ? -3.326 -10.406 6.406 1 98.88 81 LEU A C 1
ATOM 649 O O . LEU A 1 81 ? -3.119 -9.219 6.156 1 98.88 81 LEU A O 1
ATOM 653 N N . ASP A 1 82 ? -4.566 -10.938 6.414 1 98.81 82 ASP A N 1
ATOM 654 C CA . ASP A 1 82 ? -5.742 -10.141 6.078 1 98.81 82 ASP A CA 1
ATOM 655 C C . ASP A 1 82 ? -5.887 -8.953 7.027 1 98.81 82 ASP A C 1
ATOM 657 O O . ASP A 1 82 ? -6.363 -7.891 6.633 1 98.81 82 ASP A O 1
ATOM 661 N N . LYS A 1 83 ? -5.465 -9.125 8.211 1 98.31 83 LYS A N 1
ATOM 662 C CA . LYS A 1 83 ? -5.582 -8.078 9.219 1 98.31 83 LYS A CA 1
ATOM 663 C C . LYS A 1 83 ? -4.562 -6.965 8.992 1 98.31 83 LYS A C 1
ATOM 665 O O . LYS A 1 83 ? -4.645 -5.898 9.602 1 98.31 83 LYS A O 1
ATOM 670 N N . LEU A 1 84 ? -3.65 -7.141 8.094 1 98.44 84 LEU A N 1
ATOM 671 C CA . LEU A 1 84 ? -2.529 -6.219 7.918 1 98.44 84 LEU A CA 1
ATOM 672 C C . LEU A 1 84 ? -2.811 -5.23 6.793 1 98.44 84 LEU A C 1
ATOM 674 O O . LEU A 1 84 ? -2 -4.34 6.527 1 98.44 84 LEU A O 1
ATOM 678 N N . TYR A 1 85 ? -3.953 -5.309 6.184 1 97.12 85 TYR A N 1
ATOM 679 C CA . TYR A 1 85 ? -4.262 -4.512 5 1 97.12 85 TYR A CA 1
ATOM 680 C C . TYR A 1 85 ? -4.48 -3.051 5.367 1 97.12 85 TYR A C 1
ATOM 682 O O . TYR A 1 85 ? -3.869 -2.158 4.777 1 97.12 85 TYR A O 1
ATOM 690 N N . VAL A 1 86 ? -5.23 -2.73 6.312 1 96.25 86 VAL A N 1
ATOM 691 C CA . VAL A 1 86 ? -5.66 -1.367 6.602 1 96.25 86 VAL A CA 1
ATOM 692 C C . VAL A 1 86 ? -4.855 -0.808 7.773 1 96.25 86 VAL A C 1
ATOM 694 O O . VAL A 1 86 ? -4.273 0.275 7.672 1 96.25 86 VAL A O 1
ATOM 697 N N . PRO A 1 87 ? -4.711 -1.571 8.859 1 97.5 87 PRO A N 1
ATOM 698 C CA . PRO A 1 87 ? -4.098 -0.982 10.047 1 97.5 87 PRO A CA 1
ATOM 699 C C . PRO A 1 87 ? -2.625 -0.643 9.852 1 97.5 87 PRO A C 1
ATOM 701 O O . PRO A 1 87 ? -2.074 0.191 10.57 1 97.5 87 PRO A O 1
ATOM 704 N N . THR A 1 88 ? -1.998 -1.257 8.945 1 98.44 88 THR A N 1
ATOM 705 C CA . THR A 1 88 ? -0.584 -0.989 8.703 1 98.44 88 THR A CA 1
ATOM 706 C C . THR A 1 88 ? -0.397 0.366 8.031 1 98.44 88 THR A C 1
ATOM 708 O O . THR A 1 88 ? 0.718 0.889 7.973 1 98.44 88 THR A O 1
ATOM 711 N N . ARG A 1 89 ? -1.476 0.96 7.496 1 97.81 89 ARG A N 1
ATOM 712 C CA . ARG A 1 89 ? -1.347 2.178 6.703 1 97.81 89 ARG A CA 1
ATOM 713 C C . ARG A 1 89 ? -2.037 3.354 7.387 1 97.81 89 ARG A C 1
ATOM 715 O O . ARG A 1 89 ? -1.496 4.461 7.426 1 97.81 89 ARG A O 1
ATOM 722 N N . TYR A 1 90 ? -3.18 3.084 7.98 1 97 90 TYR A N 1
ATOM 723 C CA . TYR A 1 90 ? -4.012 4.199 8.414 1 97 90 TYR A CA 1
ATOM 724 C C . TYR A 1 90 ? -3.877 4.43 9.914 1 97 90 TYR A C 1
ATOM 726 O O . TYR A 1 90 ? -4.07 3.512 10.711 1 97 90 TYR A O 1
ATOM 734 N N . PRO A 1 91 ? -3.674 5.68 10.273 1 96.06 91 PRO A N 1
ATOM 735 C CA . PRO A 1 91 ? -3.49 6.004 11.688 1 96.06 91 PRO A CA 1
ATOM 736 C C . PRO A 1 91 ? -4.785 5.902 12.492 1 96.06 91 PRO A C 1
ATOM 738 O O . PRO A 1 91 ? -4.75 5.691 13.703 1 96.06 91 PRO A O 1
ATOM 741 N N . ASP A 1 92 ? -5.922 6.047 11.844 1 93.25 92 ASP A N 1
ATOM 742 C CA . ASP A 1 92 ? -7.184 6.184 12.562 1 93.25 92 ASP A CA 1
ATOM 743 C C . ASP A 1 92 ? -7.625 4.852 13.156 1 93.25 92 ASP A C 1
ATOM 745 O O . ASP A 1 92 ? -8.586 4.797 13.938 1 93.25 92 ASP A O 1
ATOM 749 N N . VAL A 1 93 ? -6.859 3.779 12.898 1 92.38 93 VAL A N 1
ATOM 750 C CA . VAL A 1 93 ? -7.16 2.475 13.477 1 92.38 93 VAL A CA 1
ATOM 751 C C . VAL A 1 93 ? -6.512 2.359 14.859 1 92.38 93 VAL A C 1
ATOM 753 O O . VAL A 1 93 ? -6.832 1.448 15.625 1 92.38 93 VAL A O 1
ATOM 756 N N . TRP A 1 94 ? -5.637 3.322 15.102 1 92.38 94 TRP A N 1
ATOM 757 C CA . TRP A 1 94 ? -4.859 3.27 16.328 1 92.38 94 TRP A CA 1
ATOM 758 C C . TRP A 1 94 ? -5.238 4.414 17.266 1 92.38 94 TRP A C 1
ATOM 760 O O . TRP A 1 94 ? -5.727 5.453 16.812 1 92.38 94 TRP A O 1
ATOM 770 N N . GLU A 1 95 ? -4.945 4.336 18.5 1 87.25 95 GLU A N 1
ATOM 771 C CA . GLU A 1 95 ? -5.391 5.305 19.5 1 87.25 95 GLU A CA 1
ATOM 772 C C . GLU A 1 95 ? -4.375 6.434 19.672 1 87.25 95 GLU A C 1
ATOM 774 O O . GLU A 1 95 ? -4.754 7.598 19.828 1 87.25 95 GLU A O 1
ATOM 779 N N . GLU A 1 96 ? -3.107 6.148 19.672 1 90.88 96 GLU A N 1
ATOM 780 C CA . GLU A 1 96 ? -2.18 7.191 20.094 1 90.88 96 GLU A CA 1
ATOM 781 C C . GLU A 1 96 ? -1.04 7.363 19.094 1 90.88 96 GLU A C 1
ATOM 783 O O . GLU A 1 96 ? -0.574 8.477 18.859 1 90.88 96 GLU A O 1
ATOM 788 N N . GLU A 1 97 ? -0.5 6.25 18.547 1 94.69 97 GLU A N 1
ATOM 789 C CA . GLU A 1 97 ? 0.695 6.32 17.703 1 94.69 97 GLU A CA 1
ATOM 790 C C . GLU A 1 97 ? 0.367 6.016 16.25 1 94.69 97 GLU A C 1
ATOM 792 O O . GLU A 1 97 ? -0.801 5.852 15.891 1 94.69 97 GLU A O 1
ATOM 797 N N . THR A 1 98 ? 1.397 6.199 15.406 1 97.25 98 THR A N 1
ATOM 798 C CA . THR A 1 98 ? 1.283 5.875 13.984 1 97.25 98 THR A CA 1
ATOM 799 C C . THR A 1 98 ? 1.492 4.379 13.758 1 97.25 98 THR A C 1
ATOM 801 O O . THR A 1 98 ? 2.049 3.686 14.609 1 97.25 98 THR A O 1
ATOM 804 N N . PRO A 1 99 ? 1.071 3.863 12.617 1 97.56 99 PRO A N 1
ATOM 805 C CA . PRO A 1 99 ? 1.314 2.457 12.289 1 97.56 99 PRO A CA 1
ATOM 806 C C . PRO A 1 99 ? 2.787 2.072 12.398 1 97.56 99 PRO A C 1
ATOM 808 O O . PRO A 1 99 ? 3.111 0.979 12.875 1 97.56 99 PRO A O 1
ATOM 811 N N . ALA A 1 100 ? 3.666 2.963 12.016 1 97.44 100 ALA A N 1
ATOM 812 C CA . A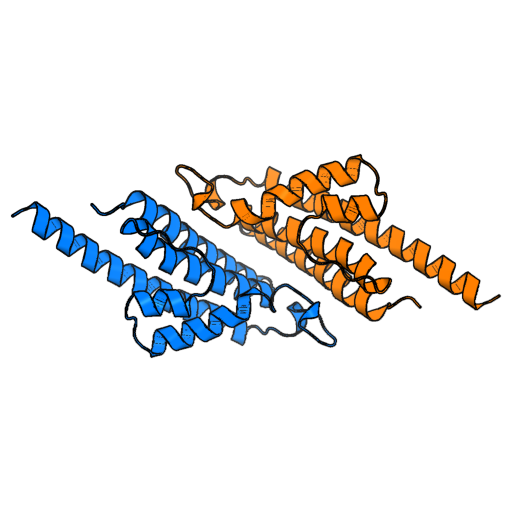LA A 1 100 ? 5.098 2.67 12.039 1 97.44 100 ALA A CA 1
ATOM 813 C C . ALA A 1 100 ? 5.562 2.311 13.445 1 97.44 100 ALA A C 1
ATOM 815 O O . ALA A 1 100 ? 6.5 1.527 13.617 1 97.44 100 ALA A O 1
ATOM 816 N N . TYR A 1 101 ? 4.914 2.82 14.43 1 96.56 101 TYR A N 1
ATOM 817 C CA . TYR A 1 101 ? 5.266 2.6 15.828 1 96.56 101 TYR A CA 1
ATOM 818 C C . TYR A 1 101 ? 4.898 1.188 16.266 1 96.56 101 TYR A C 1
ATOM 820 O O . TYR A 1 101 ? 5.609 0.571 17.062 1 96.56 101 TYR A O 1
ATOM 828 N N . TYR A 1 102 ? 3.857 0.641 15.781 1 97 102 TYR A N 1
ATOM 829 C CA . TYR A 1 102 ? 3.221 -0.535 16.375 1 97 102 TYR A CA 1
ATOM 830 C C . TYR A 1 102 ? 3.787 -1.816 15.766 1 97 102 TYR A C 1
ATOM 832 O O . TYR A 1 102 ? 3.721 -2.881 16.391 1 97 102 TYR A O 1
ATOM 840 N N . TYR A 1 103 ? 4.348 -1.75 14.664 1 98.31 103 TYR A N 1
ATOM 841 C CA . TYR A 1 103 ? 4.82 -2.961 14 1 98.31 103 TYR A CA 1
ATOM 842 C C . TYR A 1 103 ? 6.32 -3.141 14.203 1 98.31 103 TYR A C 1
ATOM 844 O O . TYR A 1 103 ? 7.094 -2.191 14.047 1 98.31 103 TYR A O 1
ATOM 852 N N . THR A 1 104 ? 6.695 -4.375 14.531 1 98.56 104 THR A N 1
ATOM 853 C CA . THR A 1 104 ? 8.078 -4.703 14.852 1 98.56 104 THR A CA 1
ATOM 854 C C . THR A 1 104 ? 8.727 -5.488 13.719 1 98.56 104 THR A C 1
ATOM 856 O O . THR A 1 104 ? 8.039 -5.953 12.805 1 98.56 104 THR A O 1
ATOM 859 N N . LYS A 1 105 ? 10.047 -5.613 13.859 1 98.69 105 LYS A N 1
ATOM 860 C CA . LYS A 1 105 ? 10.781 -6.434 12.898 1 98.69 105 LYS A CA 1
ATOM 861 C C . LYS A 1 105 ? 10.273 -7.871 12.898 1 98.69 105 LYS A C 1
ATOM 863 O O . LYS A 1 105 ? 10.102 -8.477 11.836 1 98.69 105 LYS A O 1
ATOM 868 N N . LYS A 1 106 ? 10.031 -8.43 14.016 1 98.75 106 LYS A N 1
ATOM 869 C CA . LYS A 1 106 ? 9.555 -9.805 14.148 1 98.75 106 LYS A CA 1
ATOM 870 C C . LYS A 1 106 ? 8.219 -9.992 13.422 1 98.75 106 LYS A C 1
ATOM 872 O O . LYS A 1 106 ? 8.031 -10.984 12.719 1 98.75 106 LYS A O 1
ATOM 877 N N . GLU A 1 107 ? 7.32 -9.055 13.602 1 98.75 107 GLU A N 1
ATOM 878 C CA . GLU A 1 107 ? 6.023 -9.133 12.938 1 98.75 107 GLU A CA 1
ATOM 879 C C . GLU A 1 107 ? 6.172 -9.047 11.422 1 98.75 107 GLU A C 1
ATOM 881 O O . GLU A 1 107 ? 5.484 -9.75 10.68 1 98.75 107 GLU A O 1
ATOM 886 N N . ALA A 1 108 ? 7.051 -8.125 11.016 1 98.88 108 ALA A N 1
ATOM 887 C CA . ALA A 1 108 ? 7.301 -7.98 9.586 1 98.88 108 ALA A CA 1
ATOM 888 C C . ALA A 1 108 ? 7.848 -9.273 8.992 1 98.88 108 ALA A C 1
ATOM 890 O O . ALA A 1 108 ? 7.395 -9.719 7.934 1 98.88 108 ALA A O 1
ATOM 891 N N . GLU A 1 109 ? 8.758 -9.883 9.648 1 98.88 109 GLU A N 1
ATOM 892 C CA . GLU A 1 109 ? 9.367 -11.117 9.172 1 98.88 109 GLU A CA 1
ATOM 893 C C . GLU A 1 109 ? 8.367 -12.266 9.188 1 98.88 109 GLU A C 1
ATOM 895 O O . GLU A 1 109 ? 8.383 -13.125 8.297 1 98.88 109 GLU A O 1
ATOM 900 N N . GLU A 1 110 ? 7.551 -12.312 10.156 1 98.88 110 GLU A N 1
ATOM 901 C CA . GLU A 1 110 ? 6.492 -13.312 10.203 1 98.88 110 GLU A CA 1
ATOM 902 C C . GLU A 1 110 ? 5.516 -13.148 9.039 1 98.88 110 GLU A C 1
ATOM 904 O O . GLU A 1 110 ? 5.117 -14.133 8.414 1 98.88 110 GLU A O 1
ATOM 909 N N . ALA A 1 111 ? 5.117 -11.906 8.797 1 98.94 111 ALA A N 1
ATOM 910 C CA . ALA A 1 111 ? 4.234 -11.633 7.668 1 98.94 111 ALA A CA 1
ATOM 911 C C . ALA A 1 111 ? 4.863 -12.078 6.352 1 98.94 111 ALA A C 1
ATOM 913 O O . ALA A 1 111 ? 4.191 -12.672 5.504 1 98.94 111 ALA A O 1
ATOM 914 N N . ILE A 1 112 ? 6.145 -11.789 6.195 1 98.94 112 ILE A N 1
ATOM 915 C CA . ILE A 1 112 ? 6.867 -12.188 4.992 1 98.94 112 ILE A CA 1
ATOM 916 C C . ILE A 1 112 ? 6.883 -13.711 4.875 1 98.94 112 ILE A C 1
ATOM 918 O O . ILE A 1 112 ? 6.645 -14.258 3.797 1 98.94 112 ILE A O 1
ATOM 922 N N . LYS A 1 113 ? 7.148 -14.367 5.961 1 98.94 113 LYS A N 1
ATOM 923 C CA . LYS A 1 113 ? 7.172 -15.828 5.973 1 98.94 113 LYS A CA 1
ATOM 924 C C . LYS A 1 113 ? 5.82 -16.406 5.562 1 98.94 113 LYS A C 1
ATOM 926 O O . LYS A 1 113 ? 5.758 -17.344 4.762 1 98.94 113 LYS A O 1
ATOM 931 N N . TYR A 1 114 ? 4.77 -15.891 6.125 1 98.94 114 TYR A N 1
ATOM 932 C CA . TYR A 1 114 ? 3.432 -16.359 5.785 1 98.94 114 TYR A CA 1
ATOM 933 C C . TYR A 1 114 ? 3.127 -16.125 4.309 1 98.94 114 TYR A C 1
ATOM 935 O O . TYR A 1 114 ? 2.551 -16.984 3.645 1 98.94 114 TYR A O 1
ATOM 943 N N . ALA A 1 115 ? 3.496 -14.969 3.828 1 98.94 115 ALA A N 1
ATOM 944 C CA . ALA A 1 115 ? 3.309 -14.688 2.408 1 98.94 115 ALA A CA 1
ATOM 945 C C . ALA A 1 115 ? 4.078 -15.688 1.546 1 98.94 115 ALA A C 1
ATOM 947 O O . ALA A 1 115 ? 3.555 -16.188 0.548 1 98.94 115 ALA A O 1
ATOM 948 N N . GLU A 1 116 ? 5.277 -16 1.943 1 98.94 116 GLU A N 1
ATOM 949 C CA . GLU A 1 116 ? 6.105 -16.969 1.215 1 98.94 116 GLU A CA 1
ATOM 950 C C . GLU A 1 116 ? 5.445 -18.328 1.162 1 98.94 116 GLU A C 1
ATOM 952 O O . GLU A 1 116 ? 5.465 -19 0.124 1 98.94 116 GLU A O 1
ATOM 957 N N . GLU A 1 117 ? 4.949 -18.734 2.211 1 98.94 117 GLU A N 1
ATOM 958 C CA . GLU A 1 117 ? 4.301 -20.031 2.273 1 98.94 117 GLU A CA 1
ATOM 959 C C . GLU A 1 117 ? 3.074 -20.078 1.365 1 98.94 117 GLU A C 1
ATOM 961 O O . GLU A 1 117 ? 2.828 -21.094 0.702 1 98.94 117 GLU A O 1
ATOM 966 N N . ILE A 1 118 ? 2.326 -19.047 1.347 1 98.94 118 ILE A N 1
ATOM 967 C CA . ILE A 1 118 ? 1.138 -19 0.502 1 98.94 118 ILE A CA 1
ATOM 968 C C . ILE A 1 118 ? 1.551 -18.969 -0.968 1 98.94 118 ILE A C 1
ATOM 970 O O . ILE A 1 118 ? 0.957 -19.656 -1.801 1 98.94 118 ILE A O 1
ATOM 974 N N . ILE A 1 119 ? 2.586 -18.203 -1.262 1 98.94 119 ILE A N 1
ATOM 975 C CA . ILE A 1 119 ? 3.1 -18.125 -2.625 1 98.94 119 ILE A CA 1
ATOM 976 C C . ILE A 1 119 ? 3.566 -19.5 -3.08 1 98.94 119 ILE A C 1
ATOM 978 O O . ILE A 1 119 ? 3.25 -19.938 -4.188 1 98.94 119 ILE A O 1
ATOM 982 N N . LYS A 1 120 ? 4.242 -20.172 -2.215 1 98.88 120 LYS A N 1
ATOM 983 C CA . LYS A 1 120 ? 4.719 -21.516 -2.529 1 98.88 120 LYS A CA 1
ATOM 984 C C . LYS A 1 120 ? 3.553 -22.469 -2.764 1 98.88 120 LYS A C 1
ATOM 986 O O . LYS A 1 120 ? 3.592 -23.297 -3.68 1 98.88 120 LYS A O 1
ATOM 991 N N . TYR A 1 121 ? 2.568 -22.438 -1.991 1 98.88 121 TYR A N 1
ATOM 992 C CA . TYR A 1 121 ? 1.386 -23.281 -2.139 1 98.88 121 TYR A CA 1
ATOM 993 C C . TYR A 1 121 ? 0.727 -23.062 -3.496 1 98.88 121 TYR A C 1
ATOM 995 O O . TYR A 1 121 ? 0.382 -24.031 -4.188 1 98.88 121 TYR A O 1
ATOM 1003 N N . VAL A 1 122 ? 0.569 -21.812 -3.867 1 98.88 122 VAL A N 1
ATOM 1004 C CA . VAL A 1 122 ? -0.086 -21.484 -5.129 1 98.88 122 VAL A CA 1
ATOM 1005 C C . VAL A 1 122 ? 0.763 -21.969 -6.297 1 98.88 122 VAL A C 1
ATOM 1007 O O . VAL A 1 122 ? 0.231 -22.484 -7.285 1 98.88 122 VAL A O 1
ATOM 1010 N N . GLU A 1 123 ? 2.051 -21.766 -6.141 1 98.81 123 GLU A N 1
ATOM 1011 C CA . GLU A 1 123 ? 2.967 -22.234 -7.172 1 98.81 123 GLU A CA 1
ATOM 1012 C C . GLU A 1 123 ? 2.812 -23.734 -7.402 1 98.81 123 GLU A C 1
ATOM 1014 O O . GLU A 1 123 ? 2.766 -24.203 -8.547 1 98.81 123 GLU A O 1
ATOM 1019 N N . GLU A 1 124 ? 2.754 -24.469 -6.352 1 98.62 124 GLU A N 1
ATOM 1020 C CA . GLU A 1 124 ? 2.596 -25.906 -6.438 1 98.62 124 GLU A CA 1
ATOM 1021 C C . GLU A 1 124 ? 1.236 -26.281 -7.023 1 98.62 124 GLU A C 1
ATOM 1023 O O . GLU A 1 124 ? 1.139 -27.188 -7.848 1 98.62 124 GLU A O 1
ATOM 1028 N N . LEU A 1 125 ? 0.244 -25.641 -6.555 1 98.25 125 LEU A N 1
ATOM 1029 C CA . LEU A 1 125 ? -1.098 -25.891 -7.078 1 98.25 125 LEU A CA 1
ATOM 1030 C C . LEU A 1 125 ? -1.142 -25.656 -8.586 1 98.25 125 LEU A C 1
ATOM 1032 O O . LEU A 1 125 ? -1.754 -26.453 -9.312 1 98.25 125 LEU A O 1
ATOM 1036 N N . TRP A 1 126 ? -0.551 -24.594 -9.031 1 98.44 126 TRP A N 1
ATOM 1037 C CA . TRP A 1 126 ? -0.546 -24.25 -10.453 1 98.44 126 TRP A CA 1
ATOM 1038 C C . TRP A 1 126 ? 0.244 -25.281 -11.25 1 98.44 126 TRP A C 1
ATOM 1040 O O . TRP A 1 126 ? -0.167 -25.672 -12.344 1 98.44 126 TRP A O 1
ATOM 1050 N N . ARG A 1 127 ? 1.369 -25.641 -10.695 1 97.88 127 ARG A N 1
ATOM 1051 C CA . ARG A 1 127 ? 2.189 -26.656 -11.352 1 97.88 127 ARG A CA 1
ATOM 1052 C C . ARG A 1 127 ? 1.404 -27.953 -11.562 1 97.88 127 ARG A C 1
ATOM 1054 O O . ARG A 1 127 ? 1.438 -28.531 -12.641 1 97.88 127 ARG A O 1
ATOM 1061 N N . MET A 1 128 ? 0.75 -28.375 -10.586 1 97.38 128 MET A N 1
ATOM 1062 C CA . MET A 1 128 ? -0.041 -29.609 -10.656 1 97.38 128 MET A CA 1
ATOM 1063 C C . MET A 1 128 ? -1.159 -29.469 -11.688 1 97.38 128 MET A C 1
ATOM 1065 O O . MET A 1 128 ? -1.41 -30.391 -12.461 1 97.38 128 MET A O 1
ATOM 1069 N N . LEU A 1 129 ? -1.791 -28.359 -11.648 1 96.5 129 LEU A N 1
ATOM 1070 C CA . LEU A 1 129 ? -2.883 -28.109 -12.586 1 96.5 129 LEU A CA 1
ATOM 1071 C C . LEU A 1 129 ? -2.373 -28.094 -14.023 1 96.5 129 LEU A C 1
ATOM 1073 O O . LEU A 1 129 ? -3 -28.656 -14.922 1 96.5 129 LEU A O 1
ATOM 1077 N N . SER A 1 130 ? -1.312 -27.391 -14.258 1 95.75 130 SER A N 1
ATOM 1078 C CA . SER A 1 130 ? -0.721 -27.266 -15.586 1 95.75 130 SER A CA 1
ATOM 1079 C C . SER A 1 130 ? -0.308 -28.625 -16.141 1 95.75 130 SER A C 1
ATOM 1081 O O . SER A 1 130 ? -0.463 -28.891 -17.328 1 95.75 130 SER A O 1
ATOM 1083 N N . GLN A 1 131 ? 0.254 -29.484 -15.352 1 94.69 131 GLN A N 1
ATOM 1084 C CA . GLN A 1 131 ? 0.655 -30.828 -15.758 1 94.69 131 GLN A CA 1
ATOM 1085 C C . GLN A 1 131 ? -0.555 -31.656 -16.156 1 94.69 131 GLN A C 1
ATOM 1087 O O . GLN A 1 131 ? -0.512 -32.375 -17.156 1 94.69 131 GLN A O 1
ATOM 1092 N N . LYS A 1 132 ? -1.579 -31.578 -15.422 1 94.19 132 LYS A N 1
ATOM 1093 C CA . LYS A 1 132 ? -2.805 -32.312 -15.727 1 94.19 132 LYS A CA 1
ATOM 1094 C C . LYS A 1 132 ? -3.4 -31.859 -17.062 1 94.19 132 LYS A C 1
ATOM 1096 O O . LYS A 1 132 ? -3.928 -32.688 -17.812 1 94.19 132 LYS A O 1
ATOM 1101 N N . GLU A 1 133 ? -3.361 -30.594 -17.25 1 91.19 133 GLU A N 1
ATOM 1102 C CA . GLU A 1 133 ? -3.887 -30.047 -18.5 1 91.19 133 GLU A CA 1
ATOM 1103 C C . GLU A 1 133 ? -3.076 -30.547 -19.688 1 91.19 133 GLU A C 1
ATOM 1105 O O . GLU A 1 133 ? -3.643 -30.891 -20.734 1 91.19 133 GLU A O 1
ATOM 1110 N N . LYS A 1 134 ? -1.839 -30.641 -19.656 1 91.19 134 LYS A N 1
ATOM 1111 C CA . LYS A 1 134 ? -0.979 -31.125 -20.734 1 91.19 134 LYS A CA 1
ATOM 1112 C C . LYS A 1 134 ? -1.254 -32.594 -21.031 1 91.19 134 LYS A C 1
ATOM 1114 O O . LYS A 1 134 ? -1.254 -33 -22.203 1 91.19 134 LYS A O 1
ATOM 1119 N N . GLU A 1 135 ? -1.421 -33.312 -20 1 91 135 GLU A N 1
ATOM 1120 C CA . GLU A 1 135 ? -1.723 -34.75 -20.156 1 91 135 GLU A CA 1
ATOM 1121 C C . GLU A 1 135 ? -3.082 -34.938 -20.812 1 91 135 GLU A C 1
ATOM 1123 O O . GLU A 1 135 ? -3.273 -35.906 -21.562 1 91 135 GLU A O 1
ATOM 1128 N N . ARG A 1 136 ? -4.008 -34.125 -20.562 1 89.5 136 ARG A N 1
ATOM 1129 C CA . ARG A 1 136 ? -5.34 -34.219 -21.156 1 89.5 136 ARG A CA 1
ATOM 1130 C C . ARG A 1 136 ? -5.309 -33.844 -22.625 1 89.5 136 ARG A C 1
ATOM 1132 O O . ARG A 1 136 ? -6.078 -34.406 -23.422 1 89.5 136 ARG A O 1
ATOM 1139 N N . GLU A 1 137 ? -4.559 -32.875 -22.969 1 86.31 137 GLU A N 1
ATOM 1140 C CA . GLU A 1 137 ? -4.445 -32.438 -24.359 1 86.31 137 GLU A CA 1
ATOM 1141 C C . GLU A 1 137 ? -3.742 -33.5 -25.203 1 86.31 137 GLU A C 1
ATOM 1143 O O . GLU A 1 137 ? -3.947 -33.562 -26.422 1 86.31 137 GLU A O 1
ATOM 1148 N N . GLU A 1 138 ? -2.838 -34.312 -24.719 1 86.44 138 GLU A N 1
ATOM 1149 C CA . GLU A 1 138 ? -2.109 -35.344 -25.438 1 86.44 138 GLU A CA 1
ATOM 1150 C C . GLU A 1 138 ? -2.975 -36.594 -25.609 1 86.44 138 GLU A C 1
ATOM 1152 O O . GLU A 1 138 ? -2.615 -37.5 -26.375 1 86.44 138 GLU A O 1
ATOM 1157 N N . ARG A 1 139 ? -4.062 -36.781 -25.016 1 78.38 139 ARG A N 1
ATOM 1158 C CA . ARG A 1 139 ? -4.988 -37.875 -25.234 1 78.38 139 ARG A CA 1
ATOM 1159 C C . ARG A 1 139 ? -6.031 -37.531 -26.281 1 78.38 139 ARG A C 1
ATOM 1161 O O . ARG A 1 139 ? -6.414 -36.344 -26.406 1 78.38 139 ARG A O 1
ATOM 1168 N N . MET B 1 1 ? -12.211 23.75 18.75 1 87.69 1 MET B N 1
ATOM 1169 C CA . MET B 1 1 ? -10.867 23.531 19.266 1 87.69 1 MET B CA 1
ATOM 1170 C C . MET B 1 1 ? -10.086 22.578 18.359 1 87.69 1 MET B C 1
ATOM 1172 O O . MET B 1 1 ? -10.609 21.531 17.953 1 87.69 1 MET B O 1
ATOM 1176 N N . LEU B 1 2 ? -8.852 23.031 17.984 1 96 2 LEU B N 1
ATOM 1177 C CA . LEU B 1 2 ? -7.992 22.25 17.094 1 96 2 LEU B CA 1
ATOM 1178 C C . LEU B 1 2 ? -7.488 20.984 17.812 1 96 2 LEU B C 1
ATOM 1180 O O . LEU B 1 2 ? -7.156 21.031 19 1 96 2 LEU B O 1
ATOM 1184 N N . ASP B 1 3 ? -7.59 19.859 17.141 1 96.81 3 ASP B N 1
ATOM 1185 C CA . ASP B 1 3 ? -7.035 18.625 17.656 1 96.81 3 ASP B CA 1
ATOM 1186 C C . ASP B 1 3 ? -5.594 18.422 17.188 1 96.81 3 ASP B C 1
ATOM 1188 O O . ASP B 1 3 ? -5.34 17.703 16.219 1 96.81 3 ASP B O 1
ATOM 1192 N N . TYR B 1 4 ? -4.637 18.938 17.953 1 97.06 4 TYR B N 1
ATOM 1193 C CA . TYR B 1 4 ? -3.221 18.938 17.594 1 97.06 4 TYR B CA 1
ATOM 1194 C C . TYR B 1 4 ? -2.672 17.516 17.562 1 97.06 4 TYR B C 1
ATOM 1196 O O . TYR B 1 4 ? -1.829 17.188 16.734 1 97.06 4 TYR B O 1
ATOM 1204 N N . ASN B 1 5 ? -3.135 16.75 18.438 1 96.38 5 ASN B N 1
ATOM 1205 C CA . ASN B 1 5 ? -2.656 15.367 18.531 1 96.38 5 ASN B CA 1
ATOM 1206 C C . ASN B 1 5 ? -3.016 14.57 17.281 1 96.38 5 ASN B C 1
ATOM 1208 O O . ASN B 1 5 ? -2.18 13.844 16.734 1 96.38 5 ASN B O 1
ATOM 1212 N N . GLU B 1 6 ? -4.262 14.719 16.891 1 96.75 6 GLU B N 1
ATOM 1213 C CA . GLU B 1 6 ? -4.695 13.984 15.695 1 96.75 6 GLU B CA 1
ATOM 1214 C C . GLU B 1 6 ? -3.998 14.508 14.445 1 96.75 6 GLU B C 1
ATOM 1216 O O . GLU B 1 6 ? -3.621 13.727 13.57 1 96.75 6 GLU B O 1
ATOM 1221 N N . PHE B 1 7 ? -3.859 15.812 14.328 1 98.25 7 PHE B N 1
ATOM 1222 C CA . PHE B 1 7 ? -3.082 16.344 13.219 1 98.25 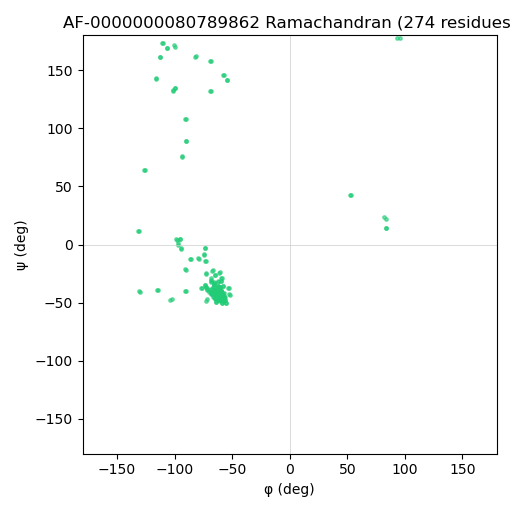7 PHE B CA 1
ATOM 1223 C C . PHE B 1 7 ? -1.685 15.742 13.195 1 98.25 7 PHE B C 1
ATOM 1225 O O . PHE B 1 7 ? -1.235 15.25 12.156 1 98.25 7 PHE B O 1
ATOM 1232 N N . ASP B 1 8 ? -1.005 15.773 14.336 1 98 8 ASP B N 1
ATOM 1233 C CA . ASP B 1 8 ? 0.387 15.344 14.43 1 98 8 ASP B CA 1
ATOM 1234 C C . ASP B 1 8 ? 0.536 13.875 14.047 1 98 8 ASP B C 1
ATOM 1236 O O . ASP B 1 8 ? 1.493 13.492 13.375 1 98 8 ASP B O 1
ATOM 1240 N N . ARG B 1 9 ? -0.341 13.016 14.484 1 97.56 9 ARG B N 1
ATOM 1241 C CA . ARG B 1 9 ? -0.273 11.586 14.203 1 97.56 9 ARG B CA 1
ATOM 1242 C C . ARG B 1 9 ? -0.371 11.32 12.703 1 97.56 9 ARG B C 1
ATOM 1244 O O . ARG B 1 9 ? 0.429 10.562 12.148 1 97.56 9 ARG B O 1
ATOM 1251 N N . TRP B 1 10 ? -1.325 11.938 12.078 1 98.31 10 TRP B N 1
ATOM 1252 C CA . TRP B 1 10 ? -1.511 11.758 10.641 1 98.31 10 TRP B CA 1
ATOM 1253 C C . TRP B 1 10 ? -0.353 12.367 9.859 1 98.31 10 TRP B C 1
ATOM 1255 O O . TRP B 1 10 ? 0.118 11.789 8.875 1 98.31 10 TRP B O 1
ATOM 1265 N N . PHE B 1 11 ? 0.068 13.523 10.281 1 98.81 11 PHE B N 1
ATOM 1266 C CA . PHE B 1 11 ? 1.138 14.227 9.586 1 98.81 11 PHE B CA 1
ATOM 1267 C C . PHE B 1 11 ? 2.457 13.477 9.727 1 98.81 11 PHE B C 1
ATOM 1269 O O . PHE B 1 11 ? 3.234 13.398 8.773 1 98.81 11 PHE B O 1
ATOM 1276 N N . LYS B 1 12 ? 2.684 12.977 10.906 1 98.69 12 LYS B N 1
ATOM 1277 C CA . LYS B 1 12 ? 3.848 12.117 11.117 1 98.69 12 LYS B CA 1
ATOM 1278 C C . LYS B 1 12 ? 3.795 10.891 10.211 1 98.69 12 LYS B C 1
ATOM 1280 O O . LYS B 1 12 ? 4.812 10.484 9.648 1 98.69 12 LYS B O 1
ATOM 1285 N N . SER B 1 13 ? 2.646 10.281 10.086 1 98.69 13 SER B N 1
ATOM 1286 C CA . SER B 1 13 ? 2.471 9.148 9.188 1 98.69 13 SER B CA 1
ATOM 1287 C C . SER B 1 13 ? 2.793 9.523 7.742 1 98.69 13 SER B C 1
ATOM 1289 O O . SER B 1 13 ? 3.389 8.734 7.004 1 98.69 13 SER B O 1
ATOM 1291 N N . ALA B 1 14 ? 2.375 10.711 7.344 1 98.88 14 ALA B N 1
ATOM 1292 C CA . ALA B 1 14 ? 2.668 11.203 6 1 98.88 14 ALA B CA 1
ATOM 1293 C C . ALA B 1 14 ? 4.172 11.297 5.77 1 98.88 14 ALA B C 1
ATOM 1295 O O . ALA B 1 14 ? 4.688 10.812 4.762 1 98.88 14 ALA B O 1
ATOM 1296 N N . LYS B 1 15 ? 4.859 11.852 6.715 1 98.88 15 LYS B N 1
ATOM 1297 C CA . LYS B 1 15 ? 6.297 12.062 6.59 1 98.88 15 LYS B CA 1
ATOM 1298 C C . LYS B 1 15 ? 7.051 10.742 6.59 1 98.88 15 LYS B C 1
ATOM 1300 O O . LYS B 1 15 ? 7.977 10.547 5.801 1 98.88 15 LYS B O 1
ATOM 1305 N N . LEU B 1 16 ? 6.648 9.852 7.457 1 98.69 16 LEU B N 1
ATOM 1306 C CA . LEU B 1 16 ? 7.285 8.547 7.523 1 98.69 16 LEU B CA 1
ATOM 1307 C C . LEU B 1 16 ? 7.035 7.754 6.242 1 98.69 16 LEU B C 1
ATOM 1309 O O . LEU B 1 16 ? 7.922 7.047 5.762 1 98.69 16 LEU B O 1
ATOM 1313 N N . THR B 1 17 ? 5.844 7.859 5.699 1 98.88 17 THR B N 1
ATOM 1314 C CA . THR B 1 17 ? 5.52 7.188 4.445 1 98.88 17 THR B CA 1
ATOM 1315 C C . THR B 1 17 ? 6.359 7.742 3.303 1 98.88 17 THR B C 1
ATOM 1317 O O . THR B 1 17 ? 6.832 6.988 2.449 1 98.88 17 THR B O 1
ATOM 1320 N N . LEU B 1 18 ? 6.551 9.047 3.297 1 98.94 18 LEU B N 1
ATOM 1321 C CA . LEU B 1 18 ? 7.387 9.664 2.273 1 98.94 18 LEU B CA 1
ATOM 1322 C C . LEU B 1 18 ? 8.82 9.141 2.352 1 98.94 18 LEU B C 1
ATOM 1324 O O . LEU B 1 18 ? 9.453 8.891 1.322 1 98.94 18 LEU B O 1
ATOM 1328 N N . GLU B 1 19 ? 9.336 9.008 3.547 1 98.88 19 GLU B N 1
ATOM 1329 C CA . GLU B 1 19 ? 10.664 8.438 3.729 1 98.88 19 GLU B CA 1
ATOM 1330 C C . GLU B 1 19 ? 10.727 7.008 3.193 1 98.88 19 GLU B C 1
ATOM 1332 O O . GLU B 1 19 ? 11.727 6.613 2.58 1 98.88 19 GLU B O 1
ATOM 1337 N N . SER B 1 20 ? 9.711 6.266 3.465 1 98.88 20 SER B N 1
ATOM 1338 C CA . SER B 1 20 ? 9.633 4.902 2.955 1 98.88 20 SER B CA 1
ATOM 1339 C C . SER B 1 20 ? 9.602 4.879 1.431 1 98.88 20 SER B C 1
ATOM 1341 O O . SER B 1 20 ? 10.164 3.979 0.806 1 98.88 20 SER B O 1
ATOM 1343 N N . ALA B 1 21 ? 8.883 5.836 0.828 1 98.94 21 ALA B N 1
ATOM 1344 C CA . ALA B 1 21 ? 8.859 5.949 -0.628 1 98.94 21 ALA B CA 1
ATOM 1345 C C . ALA B 1 21 ? 10.266 6.164 -1.184 1 98.94 21 ALA B C 1
ATOM 1347 O O . ALA B 1 21 ? 10.656 5.535 -2.17 1 98.94 21 ALA B O 1
ATOM 1348 N N . LYS B 1 22 ? 11 7.004 -0.56 1 98.88 22 LYS B N 1
ATOM 1349 C CA . LYS B 1 22 ? 12.375 7.262 -0.973 1 98.88 22 LYS B CA 1
ATOM 1350 C C . LYS B 1 22 ? 13.227 6.004 -0.848 1 98.88 22 LYS B C 1
ATOM 1352 O O . LYS B 1 22 ? 14.078 5.738 -1.699 1 98.88 22 LYS B O 1
ATOM 1357 N N . HIS B 1 23 ? 13.008 5.262 0.201 1 98.81 23 HIS B N 1
ATOM 1358 C CA . HIS B 1 23 ? 13.695 3.99 0.384 1 98.81 23 HIS B CA 1
ATOM 1359 C C . HIS B 1 23 ? 13.391 3.027 -0.757 1 98.81 23 HIS B C 1
ATOM 1361 O O . HIS B 1 23 ? 14.281 2.318 -1.233 1 98.81 23 HIS B O 1
ATOM 1367 N N . ASP B 1 24 ? 12.156 3.004 -1.184 1 98.88 24 ASP B N 1
ATOM 1368 C CA . ASP B 1 24 ? 11.781 2.143 -2.301 1 98.88 24 ASP B CA 1
ATOM 1369 C C . ASP B 1 24 ? 12.562 2.514 -3.562 1 98.88 24 ASP B C 1
ATOM 1371 O O . ASP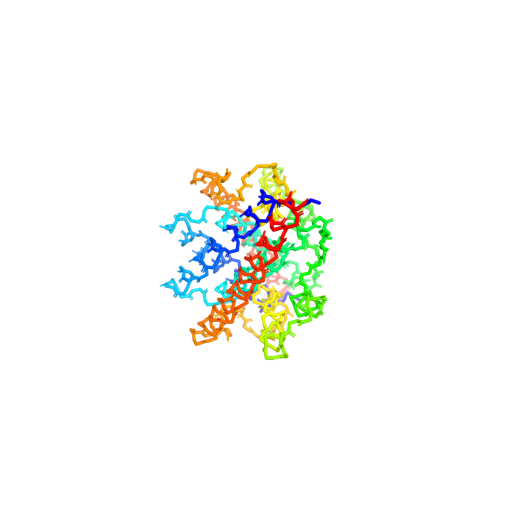 B 1 24 ? 12.922 1.64 -4.352 1 98.88 24 ASP B O 1
ATOM 1375 N N . VAL B 1 25 ? 12.812 3.805 -3.777 1 98.81 25 VAL B N 1
ATOM 1376 C CA . VAL B 1 25 ? 13.578 4.246 -4.934 1 98.81 25 VAL B CA 1
ATOM 1377 C C . VAL B 1 25 ? 14.984 3.652 -4.879 1 98.81 25 VAL B C 1
ATOM 1379 O O . VAL B 1 25 ? 15.508 3.178 -5.891 1 98.81 25 VAL B O 1
ATOM 1382 N N . SER B 1 26 ? 15.531 3.633 -3.723 1 98.38 26 SER B N 1
ATOM 1383 C CA . SER B 1 26 ? 16.891 3.133 -3.559 1 98.38 26 SER B CA 1
ATOM 1384 C C . SER B 1 26 ? 16.984 1.646 -3.881 1 98.38 26 SER B C 1
ATOM 1386 O O . SER B 1 26 ? 18.031 1.15 -4.277 1 98.38 26 SER B O 1
ATOM 1388 N N . GLY B 1 27 ? 15.906 0.92 -3.729 1 98.25 27 GLY B N 1
ATOM 1389 C CA . GLY B 1 27 ? 15.867 -0.507 -4 1 98.25 27 GLY B CA 1
ATOM 1390 C C . GLY B 1 27 ? 15.383 -0.832 -5.406 1 98.25 27 GLY B C 1
ATOM 1391 O O . GLY B 1 27 ? 15.352 -1.999 -5.801 1 98.25 27 GLY B O 1
ATOM 1392 N N . GLY B 1 28 ? 15.008 0.18 -6.152 1 98.56 28 GLY B N 1
ATOM 1393 C CA . GLY B 1 28 ? 14.523 -0.03 -7.504 1 98.56 28 GLY B CA 1
ATOM 1394 C C . GLY B 1 28 ? 13.055 -0.401 -7.559 1 98.56 28 GLY B C 1
ATOM 1395 O O . GLY B 1 28 ? 12.57 -0.892 -8.578 1 98.56 28 GLY B O 1
ATOM 1396 N N . PHE B 1 29 ? 12.336 -0.225 -6.488 1 98.81 29 PHE B N 1
ATOM 1397 C CA . PHE B 1 29 ? 10.898 -0.496 -6.434 1 98.81 29 PHE B CA 1
ATOM 1398 C C . PHE B 1 29 ? 10.102 0.768 -6.723 1 98.81 29 PHE B C 1
ATOM 1400 O O . PHE B 1 29 ? 9.438 1.307 -5.832 1 98.81 29 PHE B O 1
ATOM 1407 N N . TYR B 1 30 ? 10.047 1.131 -7.992 1 98.94 30 TYR B N 1
ATOM 1408 C CA . TYR B 1 30 ? 9.547 2.441 -8.391 1 98.94 30 TYR B CA 1
ATOM 1409 C C . TYR B 1 30 ? 8.023 2.49 -8.328 1 98.94 30 TYR B C 1
ATOM 1411 O O . TYR B 1 30 ? 7.445 3.521 -7.977 1 98.94 30 TYR B O 1
ATOM 1419 N N . ASN B 1 31 ? 7.363 1.401 -8.695 1 98.88 31 ASN B N 1
ATOM 1420 C CA . ASN B 1 31 ? 5.906 1.383 -8.578 1 98.88 31 ASN B CA 1
ATOM 1421 C C . ASN B 1 31 ? 5.457 1.564 -7.133 1 98.88 31 ASN B C 1
ATOM 1423 O O . ASN B 1 31 ? 4.496 2.291 -6.867 1 98.88 31 ASN B O 1
ATOM 1427 N N . TRP B 1 32 ? 6.156 0.97 -6.227 1 98.94 32 TRP B N 1
ATOM 1428 C CA . TRP B 1 32 ? 5.809 1.09 -4.812 1 98.94 32 TRP B CA 1
ATOM 1429 C C . TRP B 1 32 ? 6.145 2.479 -4.285 1 98.94 32 TRP B C 1
ATOM 1431 O O . TRP B 1 32 ? 5.445 3.01 -3.42 1 98.94 32 TRP B O 1
ATOM 1441 N N . ALA B 1 33 ? 7.277 3.064 -4.785 1 98.94 33 ALA B N 1
ATOM 1442 C CA . ALA B 1 33 ? 7.574 4.453 -4.441 1 98.94 33 ALA B CA 1
ATOM 1443 C C . ALA B 1 33 ? 6.434 5.375 -4.855 1 98.94 33 ALA B C 1
ATOM 1445 O O . ALA B 1 33 ? 6.062 6.289 -4.113 1 98.94 33 ALA B O 1
ATOM 1446 N N . CYS B 1 34 ? 5.91 5.125 -6 1 98.94 34 CYS B N 1
ATOM 1447 C CA . CYS B 1 34 ? 4.785 5.906 -6.504 1 98.94 34 CYS B CA 1
ATOM 1448 C C . CYS B 1 34 ? 3.553 5.719 -5.629 1 98.94 34 CYS B C 1
ATOM 1450 O O . CYS B 1 34 ? 2.904 6.691 -5.242 1 98.94 34 CYS B O 1
ATOM 1452 N N . PHE B 1 35 ? 3.209 4.496 -5.273 1 98.94 35 PHE B N 1
ATOM 1453 C CA . PHE B 1 35 ? 2.074 4.195 -4.406 1 98.94 35 PHE B CA 1
ATOM 1454 C C . PHE B 1 35 ? 2.225 4.887 -3.059 1 98.94 35 PHE B C 1
ATOM 1456 O O . PHE B 1 35 ? 1.302 5.559 -2.594 1 98.94 35 PHE B O 1
ATOM 1463 N N . LYS B 1 36 ? 3.418 4.773 -2.508 1 98.94 36 LYS B N 1
ATOM 1464 C CA . LYS B 1 36 ? 3.648 5.355 -1.188 1 98.94 36 LYS B CA 1
ATOM 1465 C C . LYS B 1 36 ? 3.615 6.879 -1.247 1 98.94 36 LYS B C 1
ATOM 1467 O O . LYS B 1 36 ? 3.197 7.531 -0.289 1 98.94 36 LYS B O 1
ATOM 1472 N N . SER B 1 37 ? 4.027 7.445 -2.373 1 98.94 37 SER B N 1
ATOM 1473 C CA . SER B 1 37 ? 3.93 8.891 -2.527 1 98.94 37 SER B CA 1
ATOM 1474 C C . SER B 1 37 ? 2.477 9.359 -2.5 1 98.94 37 SER B C 1
ATOM 1476 O O . SER B 1 37 ? 2.156 10.375 -1.889 1 98.94 37 SER B O 1
ATOM 1478 N N . GLN B 1 38 ? 1.672 8.633 -3.215 1 98.94 38 GLN B N 1
ATOM 1479 C CA . GLN B 1 38 ? 0.242 8.914 -3.141 1 98.94 38 GLN B CA 1
ATOM 1480 C C . GLN B 1 38 ? -0.261 8.828 -1.702 1 98.94 38 GLN B C 1
ATOM 1482 O O . GLN B 1 38 ? -0.956 9.734 -1.229 1 98.94 38 GLN B O 1
ATOM 1487 N N . GLN B 1 39 ? 0.087 7.773 -0.962 1 98.81 39 GLN B N 1
ATOM 1488 C CA . GLN B 1 39 ? -0.348 7.574 0.416 1 98.81 39 GLN B CA 1
ATOM 1489 C C . GLN B 1 39 ? 0.159 8.695 1.321 1 98.81 39 GLN B C 1
ATOM 1491 O O . GLN B 1 39 ? -0.579 9.188 2.174 1 98.81 39 GLN B O 1
ATOM 1496 N N . ALA B 1 40 ? 1.435 9.055 1.108 1 98.88 40 ALA B N 1
ATOM 1497 C CA . ALA B 1 40 ? 2.025 10.117 1.923 1 98.88 40 ALA B CA 1
ATOM 1498 C C . ALA B 1 40 ? 1.237 11.414 1.791 1 98.88 40 ALA B C 1
ATOM 1500 O O . ALA B 1 40 ? 0.881 12.039 2.795 1 98.88 40 ALA B O 1
ATOM 1501 N N . ALA B 1 41 ? 0.958 11.797 0.572 1 98.94 41 ALA B N 1
ATOM 1502 C CA . ALA B 1 41 ? 0.199 13.016 0.327 1 98.94 41 ALA B CA 1
ATOM 1503 C C . ALA B 1 41 ? -1.209 12.914 0.907 1 98.94 41 ALA B C 1
ATOM 1505 O O . ALA B 1 41 ? -1.715 13.875 1.496 1 98.94 41 ALA B O 1
ATOM 1506 N N . GLU B 1 42 ? -1.859 11.805 0.742 1 98.88 42 GLU B N 1
ATOM 1507 C CA . GLU B 1 42 ? -3.193 11.578 1.288 1 98.88 42 GLU B CA 1
ATOM 1508 C C . GLU B 1 42 ? -3.209 11.758 2.803 1 98.88 42 GLU B C 1
ATOM 1510 O O . GLU B 1 42 ? -4.078 12.453 3.34 1 98.88 42 GLU B O 1
ATOM 1515 N N . PHE B 1 43 ? -2.215 11.133 3.463 1 98.75 43 PHE B N 1
ATOM 1516 C CA . PHE B 1 43 ? -2.148 11.227 4.918 1 98.75 43 PHE B CA 1
ATOM 1517 C C . PHE B 1 43 ? -1.941 12.672 5.359 1 98.75 43 PHE B C 1
ATOM 1519 O O . PHE B 1 43 ? -2.516 13.109 6.359 1 98.75 43 PHE B O 1
ATOM 1526 N N . ALA B 1 44 ? -1.155 13.422 4.633 1 98.88 44 ALA B N 1
ATOM 1527 C CA . ALA B 1 44 ? -0.924 14.82 4.98 1 98.88 44 ALA B CA 1
ATOM 1528 C C . ALA B 1 44 ? -2.215 15.633 4.887 1 98.88 44 ALA B C 1
ATOM 1530 O O . ALA B 1 44 ? -2.551 16.391 5.805 1 98.88 44 ALA B O 1
ATOM 1531 N N . VAL B 1 45 ? -2.902 15.523 3.83 1 98.88 45 VAL B N 1
ATOM 1532 C CA . VAL B 1 45 ? -4.121 16.312 3.648 1 98.88 45 VAL B CA 1
ATOM 1533 C C . VAL B 1 45 ? -5.164 15.891 4.684 1 98.88 45 VAL B C 1
ATOM 1535 O O . VAL B 1 45 ? -5.867 16.734 5.238 1 98.88 45 VAL B O 1
ATOM 1538 N N . LYS B 1 46 ? -5.254 14.641 4.953 1 98.69 46 LYS B N 1
ATOM 1539 C CA . LYS B 1 46 ? -6.191 14.156 5.961 1 98.69 46 LYS B CA 1
ATOM 1540 C C . LYS B 1 46 ? -5.812 14.656 7.352 1 98.69 46 LYS B C 1
ATOM 1542 O O . LYS B 1 46 ? -6.684 14.883 8.195 1 98.69 46 LYS B O 1
ATOM 1547 N N . ALA B 1 47 ? -4.48 14.805 7.559 1 98.62 47 ALA B N 1
ATOM 1548 C CA . ALA B 1 47 ? -4.031 15.359 8.836 1 98.62 47 ALA B CA 1
ATOM 1549 C C . ALA B 1 47 ? -4.734 16.688 9.133 1 98.62 47 ALA B C 1
ATOM 1551 O O . ALA B 1 47 ? -5.191 16.906 10.258 1 98.62 47 ALA B O 1
ATOM 1552 N N . TYR B 1 48 ? -4.863 17.5 8.156 1 98.69 48 TYR B N 1
ATOM 1553 C CA . TYR B 1 48 ? -5.531 18.781 8.344 1 98.69 48 TYR B CA 1
ATOM 1554 C C . TYR B 1 48 ? -6.977 18.594 8.789 1 98.69 48 TYR B C 1
ATOM 1556 O O . TYR B 1 48 ? -7.418 19.188 9.766 1 98.69 48 TYR B O 1
ATOM 1564 N N . PHE B 1 49 ? -7.66 17.75 8.109 1 98.5 49 PHE B N 1
ATOM 1565 C CA . PHE B 1 49 ? -9.078 17.547 8.383 1 98.5 49 PHE B CA 1
ATOM 1566 C C . PHE B 1 49 ? -9.281 16.906 9.742 1 98.5 49 PHE B C 1
ATOM 1568 O O . PHE B 1 49 ? -10.211 17.25 10.477 1 98.5 49 PHE B O 1
ATOM 1575 N N . TYR B 1 50 ? -8.469 15.969 10.055 1 97.69 50 TYR B N 1
ATOM 1576 C CA . TYR B 1 50 ? -8.547 15.383 11.391 1 97.69 50 TYR B CA 1
ATOM 1577 C C . TYR B 1 50 ? -8.25 16.422 12.461 1 97.69 50 TYR B C 1
ATOM 1579 O O . TYR B 1 50 ? -8.891 16.453 13.516 1 97.69 50 TYR B O 1
ATOM 1587 N N . GLY B 1 51 ? -7.289 17.266 12.18 1 98 51 GLY B N 1
ATOM 1588 C CA . GLY B 1 51 ? -6.891 18.312 13.117 1 98 51 GLY B CA 1
ATOM 1589 C C . GLY B 1 51 ? -7.996 19.312 13.414 1 98 51 GLY B C 1
ATOM 1590 O O . GLY B 1 51 ? -8.094 19.812 14.523 1 98 51 GLY B O 1
ATOM 1591 N N . ILE B 1 52 ? -8.859 19.562 12.453 1 97.88 52 ILE B N 1
ATOM 1592 C CA . ILE B 1 52 ? -9.906 20.562 12.664 1 97.88 52 ILE B CA 1
ATOM 1593 C C . ILE B 1 52 ? -11.211 19.859 13.047 1 97.88 52 ILE B C 1
ATOM 1595 O O . ILE B 1 52 ? -12.273 20.484 13.039 1 97.88 52 ILE B O 1
ATOM 1599 N N . GLY B 1 53 ? -11.141 18.594 13.211 1 97.19 53 GLY B N 1
ATOM 1600 C CA . GLY B 1 53 ? -12.281 17.828 13.695 1 97.19 53 GLY B CA 1
ATOM 1601 C C . GLY B 1 53 ? -13.273 17.484 12.609 1 97.19 53 GLY B C 1
ATOM 1602 O O . GLY B 1 53 ? -14.469 17.328 12.867 1 97.19 53 GLY B O 1
ATOM 1603 N N . GLN B 1 54 ? -12.867 17.453 11.391 1 97.19 54 GLN B N 1
ATOM 1604 C CA . GLN B 1 54 ? -13.703 17.094 10.25 1 97.19 54 GLN B CA 1
ATOM 1605 C C . GLN B 1 54 ? -13.062 15.977 9.438 1 97.19 54 GLN B C 1
ATOM 1607 O O . GLN B 1 54 ? -12.766 16.156 8.25 1 97.19 54 GLN B O 1
ATOM 1612 N N . PRO B 1 55 ? -12.938 14.875 10.062 1 97 55 PRO B N 1
ATOM 1613 C CA . PRO B 1 55 ? -12.305 13.766 9.344 1 97 55 PRO B CA 1
ATOM 1614 C C . PRO B 1 55 ? -12.984 13.469 8.008 1 97 55 PRO B C 1
ATOM 1616 O O . PRO B 1 55 ? -14.203 13.57 7.891 1 97 55 PRO B O 1
ATOM 1619 N N . LYS B 1 56 ? -12.195 13.141 6.992 1 94.25 56 LYS B N 1
ATOM 1620 C CA . LYS B 1 56 ? -12.664 12.805 5.652 1 94.25 56 LYS B CA 1
ATOM 1621 C C . LYS B 1 56 ? -12.32 11.359 5.297 1 94.25 56 LYS B C 1
ATOM 1623 O O . LYS B 1 56 ? -11.266 10.852 5.691 1 94.25 56 LYS B O 1
ATOM 1628 N N . THR B 1 57 ? -13.289 10.844 4.586 1 89.81 57 THR B N 1
ATOM 1629 C CA . THR B 1 57 ? -13.062 9.5 4.082 1 89.81 57 THR B CA 1
ATOM 1630 C C . THR B 1 57 ? -12.641 9.531 2.613 1 89.81 57 THR B C 1
ATOM 1632 O O . THR B 1 57 ? -12.602 10.602 1.998 1 89.81 57 THR B O 1
ATOM 1635 N N . GLY B 1 58 ? -12.242 8.422 2.049 1 88.38 58 GLY B N 1
ATOM 1636 C CA . GLY B 1 58 ? -11.828 8.359 0.655 1 88.38 58 GLY B CA 1
ATOM 1637 C C . GLY B 1 58 ? -10.336 8.539 0.468 1 88.38 58 GLY B C 1
ATOM 1638 O O . GLY B 1 58 ? -9.617 8.836 1.424 1 88.38 58 GLY B O 1
ATOM 1639 N N . HIS B 1 59 ? -9.906 8.438 -0.79 1 91.75 59 HIS B N 1
ATOM 1640 C CA . HIS B 1 59 ? -8.477 8.438 -1.068 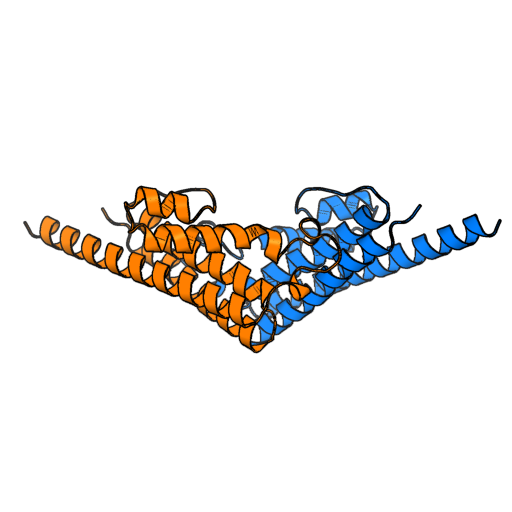1 91.75 59 HIS B CA 1
ATOM 1641 C C . HIS B 1 59 ? -8.125 9.422 -2.178 1 91.75 59 HIS B C 1
ATOM 1643 O O . HIS B 1 59 ? -7 9.43 -2.68 1 91.75 59 HIS B O 1
ATOM 1649 N N . THR B 1 60 ? -9.047 10.25 -2.533 1 97.69 60 THR B N 1
ATOM 1650 C CA . THR B 1 60 ? -8.797 11.188 -3.623 1 97.69 60 THR B CA 1
ATOM 1651 C C . THR B 1 60 ? -8.211 12.492 -3.092 1 97.69 60 THR B C 1
ATOM 1653 O O . THR B 1 60 ? -8.945 13.375 -2.633 1 97.69 60 THR B O 1
ATOM 1656 N N . ILE B 1 61 ? -6.941 12.688 -3.355 1 98.81 61 ILE B N 1
ATOM 1657 C CA . ILE B 1 61 ? -6.18 13.805 -2.812 1 98.81 61 ILE B CA 1
ATOM 1658 C C . ILE B 1 61 ? -6.676 15.117 -3.426 1 98.81 61 ILE B C 1
ATOM 1660 O O . ILE B 1 61 ? -6.812 16.125 -2.729 1 98.81 61 ILE B O 1
ATOM 1664 N N . SER B 1 62 ? -6.945 15.148 -4.715 1 98.81 62 SER B N 1
ATOM 1665 C CA . SER B 1 62 ? -7.375 16.344 -5.422 1 98.81 62 SER B CA 1
ATOM 1666 C C . SER B 1 62 ? -8.703 16.859 -4.883 1 98.81 62 SER B C 1
ATOM 1668 O O . SER B 1 62 ? -8.883 18.062 -4.711 1 98.81 62 SER B O 1
ATOM 1670 N N . SER B 1 63 ? -9.594 16 -4.578 1 98.38 63 SER B N 1
ATOM 1671 C CA . SER B 1 63 ? -10.883 16.391 -4.004 1 98.38 63 SER B CA 1
ATOM 1672 C C . SER B 1 63 ? -10.711 17.016 -2.627 1 98.38 63 SER B C 1
ATOM 1674 O O . SER B 1 63 ? -11.359 18.016 -2.307 1 98.38 63 SER B O 1
ATOM 1676 N N . LEU B 1 64 ? -9.844 16.438 -1.856 1 98.44 64 LEU B N 1
ATOM 1677 C CA . LEU B 1 64 ? -9.586 16.953 -0.52 1 98.44 64 LEU B CA 1
ATOM 1678 C C . LEU B 1 64 ? -8.945 18.344 -0.592 1 98.44 64 LEU B C 1
ATOM 1680 O O . LEU B 1 64 ? -9.289 19.234 0.181 1 98.44 64 LEU B O 1
ATOM 1684 N N . LEU B 1 65 ? -8.016 18.5 -1.507 1 98.69 65 LEU B N 1
ATOM 1685 C CA . LEU B 1 65 ? -7.352 19.781 -1.677 1 98.69 65 LEU B CA 1
ATOM 1686 C C . LEU B 1 65 ? -8.336 20.844 -2.166 1 98.69 65 LEU B C 1
ATOM 1688 O O . LEU B 1 65 ? -8.219 22.016 -1.811 1 98.69 65 LEU B O 1
ATOM 1692 N N . ASN B 1 66 ? -9.273 20.438 -2.963 1 98.38 66 ASN B N 1
ATOM 1693 C CA . ASN B 1 66 ? -10.312 21.359 -3.4 1 98.38 66 ASN B CA 1
ATOM 1694 C C . ASN B 1 66 ? -11.117 21.891 -2.221 1 98.38 66 ASN B C 1
ATOM 1696 O O . ASN B 1 66 ? -11.477 23.078 -2.193 1 98.38 66 ASN B O 1
ATOM 1700 N N . LEU B 1 67 ? -11.445 21.047 -1.289 1 97.62 67 LEU B N 1
ATOM 1701 C CA . LEU B 1 67 ? -12.18 21.453 -0.095 1 97.62 67 LEU B CA 1
ATOM 1702 C C . LEU B 1 67 ? -11.391 22.484 0.699 1 97.62 67 LEU B C 1
ATOM 1704 O O . LEU B 1 67 ? -11.969 23.312 1.41 1 97.62 67 LEU B O 1
ATOM 1708 N N . LEU B 1 68 ? -10.047 22.469 0.505 1 97.62 68 LEU B N 1
ATOM 1709 C CA . LEU B 1 68 ? -9.18 23.375 1.228 1 97.62 68 LEU B CA 1
ATOM 1710 C C . LEU B 1 68 ? -8.883 24.625 0.39 1 97.62 68 LEU B C 1
ATOM 1712 O O . LEU B 1 68 ? -8.078 25.469 0.785 1 97.62 68 LEU B O 1
ATOM 1716 N N . ASN B 1 69 ? -9.531 24.703 -0.768 1 97.69 69 ASN B N 1
ATOM 1717 C CA . ASN B 1 69 ? -9.289 25.797 -1.703 1 97.69 69 ASN B CA 1
ATOM 1718 C C . ASN B 1 69 ? -7.805 25.953 -2.012 1 97.69 69 ASN B C 1
ATOM 1720 O O . ASN B 1 69 ? -7.27 27.062 -1.981 1 97.69 69 ASN B O 1
ATOM 1724 N N . ALA B 1 70 ? -7.113 24.797 -2.213 1 98.69 70 ALA B N 1
ATOM 1725 C CA . ALA B 1 70 ? -5.688 24.812 -2.525 1 98.69 70 ALA B CA 1
ATOM 1726 C C . ALA B 1 70 ? -5.434 25.391 -3.914 1 98.69 70 ALA B C 1
ATOM 1728 O O . ALA B 1 70 ? -6.344 25.438 -4.746 1 98.69 70 ALA B O 1
ATOM 1729 N N . PRO B 1 71 ? -4.191 25.891 -4.18 1 98.56 71 PRO B N 1
ATOM 1730 C CA . PRO B 1 71 ? -3.846 26.375 -5.516 1 98.56 71 PRO B CA 1
ATOM 1731 C C . PRO B 1 71 ? -4.031 25.328 -6.605 1 98.56 71 PRO B C 1
ATOM 1733 O O . PRO B 1 71 ? -3.75 24.141 -6.375 1 98.56 71 PRO B O 1
ATOM 1736 N N . GLN B 1 72 ? -4.422 25.766 -7.77 1 98.56 72 GLN B N 1
ATOM 1737 C CA . GLN B 1 72 ? -4.719 24.875 -8.883 1 98.56 72 GLN B CA 1
ATOM 1738 C C . GLN B 1 72 ? -3.504 24.016 -9.234 1 98.56 72 GLN B C 1
ATOM 1740 O O . GLN B 1 72 ? -3.648 22.844 -9.617 1 98.56 72 GLN B O 1
ATOM 1745 N N . ASP B 1 73 ? -2.355 24.562 -9.117 1 98.62 73 ASP B N 1
ATOM 1746 C CA . ASP B 1 73 ? -1.136 23.828 -9.422 1 98.62 73 ASP B CA 1
ATOM 1747 C C . ASP B 1 73 ? -0.988 22.609 -8.508 1 98.62 73 ASP B C 1
ATOM 1749 O O . ASP B 1 73 ? -0.615 21.531 -8.961 1 98.62 73 ASP B O 1
ATOM 1753 N N . LEU B 1 74 ? -1.312 22.75 -7.293 1 98.81 74 LEU B N 1
ATOM 1754 C CA . LEU B 1 74 ? -1.23 21.656 -6.332 1 98.81 74 LEU B CA 1
ATOM 1755 C C . LEU B 1 74 ? -2.322 20.625 -6.598 1 98.81 74 LEU B C 1
ATOM 1757 O O . LEU B 1 74 ? -2.098 19.422 -6.434 1 98.81 74 LEU B O 1
ATOM 1761 N N . ILE B 1 75 ? -3.475 21.141 -6.957 1 98.88 75 ILE B N 1
ATOM 1762 C CA . ILE B 1 75 ? -4.582 20.25 -7.273 1 98.88 75 ILE B CA 1
ATOM 1763 C C . ILE B 1 75 ? -4.219 19.375 -8.477 1 98.88 75 ILE B C 1
ATOM 1765 O O . ILE B 1 75 ? -4.516 18.188 -8.492 1 98.88 75 ILE B O 1
ATOM 1769 N N . ASP B 1 76 ? -3.553 19.969 -9.414 1 98.88 76 ASP B N 1
ATOM 1770 C CA . ASP B 1 76 ? -3.125 19.219 -10.594 1 98.88 76 ASP B CA 1
ATOM 1771 C C . ASP B 1 76 ? -2.104 18.141 -10.219 1 98.88 76 ASP B C 1
ATOM 1773 O O . ASP B 1 76 ? -2.145 17.031 -10.742 1 98.88 76 ASP B O 1
ATOM 1777 N N . LYS B 1 77 ? -1.171 18.453 -9.375 1 98.88 77 LYS B N 1
ATOM 1778 C CA . LYS B 1 77 ? -0.2 17.484 -8.891 1 98.88 77 LYS B CA 1
ATOM 1779 C C . LYS B 1 77 ? -0.888 16.359 -8.117 1 98.88 77 LYS B C 1
ATOM 1781 O O . LYS B 1 77 ? -0.496 15.195 -8.234 1 98.88 77 LYS B O 1
ATOM 1786 N N . ALA B 1 78 ? -1.901 16.734 -7.398 1 98.94 78 ALA B N 1
ATOM 1787 C CA . ALA B 1 78 ? -2.672 15.734 -6.656 1 98.94 78 ALA B CA 1
ATOM 1788 C C . ALA B 1 78 ? -3.402 14.789 -7.602 1 98.94 78 ALA B C 1
ATOM 1790 O O . ALA B 1 78 ? -3.518 13.594 -7.324 1 98.94 78 ALA B O 1
ATOM 1791 N N . LYS B 1 79 ? -3.926 15.344 -8.695 1 98.88 79 LYS B N 1
ATOM 1792 C CA . LYS B 1 79 ? -4.582 14.5 -9.688 1 98.88 79 LYS B CA 1
ATOM 1793 C C . LYS B 1 79 ? -3.615 13.461 -10.25 1 98.88 79 LYS B C 1
ATOM 1795 O O . LYS B 1 79 ? -4.004 12.32 -10.523 1 98.88 79 LYS B O 1
ATOM 1800 N N . TYR B 1 80 ? -2.396 13.883 -10.469 1 98.81 80 TYR B N 1
ATOM 1801 C CA . TYR B 1 80 ? -1.368 12.938 -10.891 1 98.81 80 TYR B CA 1
ATOM 1802 C C . TYR B 1 80 ? -1.195 11.828 -9.867 1 98.81 80 TYR B C 1
ATOM 1804 O O . TYR B 1 80 ? -1.215 10.641 -10.211 1 98.81 80 TYR B O 1
ATOM 1812 N N . LEU B 1 81 ? -1.034 12.172 -8.633 1 98.88 81 LEU B N 1
ATOM 1813 C CA . LEU B 1 81 ? -0.831 11.203 -7.562 1 98.88 81 LEU B CA 1
ATOM 1814 C C . LEU B 1 81 ? -2.045 10.289 -7.418 1 98.88 81 LEU B C 1
ATOM 1816 O O . LEU B 1 81 ? -1.9 9.102 -7.137 1 98.88 81 LEU B O 1
ATOM 1820 N N . ASP B 1 82 ? -3.256 10.844 -7.633 1 98.81 82 ASP B N 1
ATOM 1821 C CA . ASP B 1 82 ? -4.484 10.062 -7.496 1 98.81 82 ASP B CA 1
ATOM 1822 C C . ASP B 1 82 ? -4.492 8.875 -8.461 1 98.81 82 ASP B C 1
ATOM 1824 O O . ASP B 1 82 ? -5.047 7.82 -8.148 1 98.81 82 ASP B O 1
ATOM 1828 N N . LYS B 1 83 ? -3.887 9.047 -9.555 1 98.31 83 LYS B N 1
ATOM 1829 C CA . LYS B 1 83 ? -3.861 8 -10.578 1 98.31 83 LYS B CA 1
ATOM 1830 C C . LYS B 1 83 ? -2.912 6.871 -10.188 1 98.31 83 LYS B C 1
ATOM 1832 O O . LYS B 1 83 ? -2.922 5.805 -10.797 1 98.31 83 LYS B O 1
ATOM 1837 N N . LEU B 1 84 ? -2.145 7.035 -9.156 1 98.44 84 LEU B N 1
ATOM 1838 C CA . LEU B 1 84 ? -1.086 6.098 -8.805 1 98.44 84 LEU B CA 1
ATOM 1839 C C . LEU B 1 84 ? -1.565 5.105 -7.746 1 98.44 84 LEU B C 1
ATOM 1841 O O . LEU B 1 84 ? -0.836 4.184 -7.383 1 98.44 84 LEU B O 1
ATOM 1845 N N . TYR B 1 85 ? -2.77 5.215 -7.309 1 97.19 85 TYR B N 1
ATOM 1846 C CA . TYR B 1 85 ? -3.273 4.43 -6.191 1 97.19 85 TYR B CA 1
ATOM 1847 C C . TYR B 1 85 ? -3.457 2.969 -6.59 1 97.19 85 TYR B C 1
ATOM 1849 O O . TYR B 1 85 ? -2.99 2.066 -5.891 1 97.19 85 TYR B O 1
ATOM 1857 N N . VAL B 1 86 ? -4.027 2.666 -7.66 1 96.31 86 VAL B N 1
ATOM 1858 C CA . VAL B 1 86 ? -4.434 1.31 -8.016 1 96.31 86 VAL B CA 1
ATOM 1859 C C . VAL B 1 86 ? -3.457 0.729 -9.039 1 96.31 86 VAL B C 1
ATOM 1861 O O . VAL B 1 86 ? -2.916 -0.36 -8.836 1 96.31 86 VAL B O 1
ATOM 1864 N N . PRO B 1 87 ? -3.131 1.482 -10.094 1 97.5 87 PRO B N 1
ATOM 1865 C CA . PRO B 1 87 ? -2.34 0.875 -11.164 1 97.5 87 PRO B CA 1
ATOM 1866 C C . PRO B 1 87 ? -0.922 0.516 -10.727 1 97.5 87 PRO B C 1
ATOM 1868 O O . PRO B 1 87 ? -0.27 -0.323 -11.352 1 97.5 87 PRO B O 1
ATOM 1871 N N . THR B 1 88 ? -0.447 1.117 -9.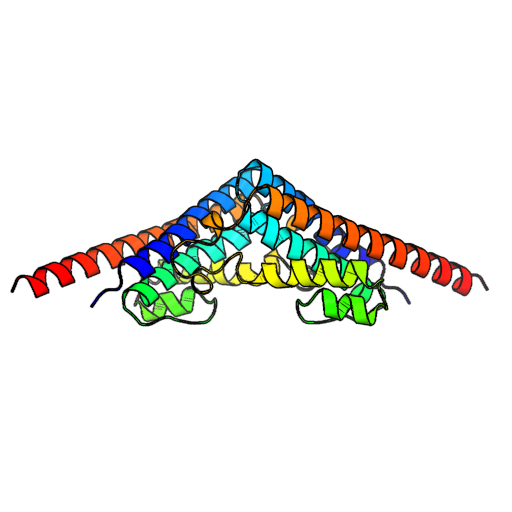719 1 98.44 88 THR B N 1
ATOM 1872 C CA . THR B 1 88 ? 0.902 0.828 -9.25 1 98.44 88 THR B CA 1
ATOM 1873 C C . THR B 1 88 ? 0.952 -0.529 -8.555 1 98.44 88 THR B C 1
ATOM 1875 O O . THR B 1 88 ? 2.033 -1.069 -8.312 1 98.44 88 THR B O 1
ATOM 1878 N N . ARG B 1 89 ? -0.208 -1.106 -8.203 1 97.81 89 ARG B N 1
ATOM 1879 C CA . ARG B 1 89 ? -0.233 -2.326 -7.402 1 97.81 89 ARG B CA 1
ATOM 1880 C C . ARG B 1 89 ? -0.81 -3.492 -8.195 1 97.81 89 ARG B C 1
ATOM 1882 O O . ARG B 1 89 ? -0.284 -4.605 -8.148 1 97.81 89 ARG B O 1
ATOM 1889 N N . TYR B 1 90 ? -1.824 -3.201 -8.969 1 97 90 TYR B N 1
ATOM 1890 C CA . TYR B 1 90 ? -2.586 -4.309 -9.539 1 97 90 TYR B CA 1
ATOM 1891 C C . TYR B 1 90 ? -2.199 -4.539 -10.992 1 97 90 TYR B C 1
ATOM 1893 O O . TYR B 1 90 ? -2.236 -3.615 -11.805 1 97 90 TYR B O 1
ATOM 1901 N N . PRO B 1 91 ? -1.971 -5.793 -11.312 1 96.06 91 PRO B N 1
ATOM 1902 C CA . PRO B 1 91 ? -1.556 -6.121 -12.68 1 96.06 91 PRO B CA 1
ATOM 1903 C C . PRO B 1 91 ? -2.695 -5.996 -13.688 1 96.06 91 PRO B C 1
ATOM 1905 O O . PRO B 1 91 ? -2.453 -5.781 -14.883 1 96.06 91 PRO B O 1
ATOM 1908 N N . ASP B 1 92 ? -3.928 -6.129 -13.25 1 93.12 92 ASP B N 1
ATOM 1909 C CA . ASP B 1 92 ? -5.055 -6.25 -14.172 1 93.12 92 ASP B CA 1
ATOM 1910 C C . ASP B 1 92 ? -5.375 -4.91 -14.828 1 93.12 92 ASP B C 1
ATOM 1912 O O . ASP B 1 92 ? -6.18 -4.844 -15.758 1 93.12 92 ASP B O 1
ATOM 1916 N N . VAL B 1 93 ? -4.66 -3.85 -14.438 1 92.31 93 VAL B N 1
ATOM 1917 C CA . VAL B 1 93 ? -4.848 -2.541 -15.062 1 92.31 93 VAL B CA 1
ATOM 1918 C C . VAL B 1 93 ? -3.982 -2.434 -16.312 1 92.31 93 VAL B C 1
ATOM 1920 O O . VAL B 1 93 ? -4.156 -1.518 -17.125 1 92.31 93 VAL B O 1
ATOM 1923 N N . TRP B 1 94 ? -3.092 -3.404 -16.406 1 92.31 94 TRP B N 1
ATOM 1924 C CA . TRP B 1 94 ? -2.119 -3.359 -17.5 1 92.31 94 TRP B CA 1
ATOM 1925 C C . TRP B 1 94 ? -2.357 -4.492 -18.484 1 92.31 94 TRP B C 1
ATOM 1927 O O . TRP B 1 94 ? -2.934 -5.523 -18.125 1 92.31 94 TRP B O 1
ATOM 1937 N N . GLU B 1 95 ? -1.871 -4.414 -19.656 1 87.31 95 GLU B N 1
ATOM 1938 C CA . GLU B 1 95 ? -2.162 -5.371 -20.719 1 87.31 95 GLU B CA 1
ATOM 1939 C C . GLU B 1 95 ? -1.156 -6.52 -20.719 1 87.31 95 GLU B C 1
ATOM 1941 O O . GLU B 1 95 ? -1.526 -7.676 -20.938 1 87.31 95 GLU B O 1
ATOM 1946 N N . GLU B 1 96 ? 0.108 -6.254 -20.5 1 90.94 96 GLU B N 1
ATOM 1947 C CA . GLU B 1 96 ? 1.073 -7.312 -20.766 1 90.94 96 GLU B CA 1
ATOM 1948 C C . GLU B 1 96 ? 2.033 -7.5 -19.594 1 90.94 96 GLU B C 1
ATOM 1950 O O . GLU B 1 96 ? 2.432 -8.625 -19.281 1 90.94 96 GLU B O 1
ATOM 1955 N N . GLU B 1 97 ? 2.492 -6.402 -18.953 1 94.81 97 GLU B N 1
ATOM 1956 C CA . GLU B 1 97 ? 3.533 -6.488 -17.938 1 94.81 97 GLU B CA 1
ATOM 1957 C C . GLU B 1 97 ? 2.977 -6.168 -16.547 1 94.81 97 GLU B C 1
ATOM 1959 O O . GLU B 1 97 ? 1.77 -5.977 -16.391 1 94.81 97 GLU B O 1
ATOM 1964 N N . THR B 1 98 ? 3.855 -6.359 -15.539 1 97.31 98 THR B N 1
ATOM 1965 C CA . THR B 1 98 ? 3.514 -6.035 -14.156 1 97.31 98 THR B CA 1
ATOM 1966 C C . THR B 1 98 ? 3.703 -4.543 -13.891 1 97.31 98 THR B C 1
ATOM 1968 O O . THR B 1 98 ? 4.402 -3.857 -14.641 1 97.31 98 THR B O 1
ATOM 1971 N N . PRO B 1 99 ? 3.105 -4.031 -12.844 1 97.69 99 PRO B N 1
ATOM 1972 C CA . PRO B 1 99 ? 3.314 -2.629 -12.469 1 97.69 99 PRO B CA 1
ATOM 1973 C C . PRO B 1 99 ? 4.793 -2.27 -12.336 1 97.69 99 PRO B C 1
ATOM 1975 O O . PRO B 1 99 ? 5.207 -1.18 -12.742 1 97.69 99 PRO B O 1
ATOM 1978 N N . ALA B 1 100 ? 5.582 -3.182 -11.828 1 97.56 100 ALA B N 1
ATOM 1979 C CA . ALA B 1 100 ? 7.004 -2.914 -11.617 1 97.56 100 ALA B CA 1
ATOM 1980 C C . ALA B 1 100 ? 7.695 -2.562 -12.93 1 97.56 100 ALA B C 1
ATOM 1982 O O . ALA B 1 100 ? 8.656 -1.792 -12.945 1 97.56 100 ALA B O 1
ATOM 1983 N N . TYR B 1 101 ? 7.207 -3.057 -14.008 1 96.69 101 TYR B N 1
ATOM 1984 C CA . TYR B 1 101 ? 7.785 -2.838 -15.328 1 96.69 101 TYR B CA 1
ATOM 1985 C C . TYR B 1 101 ? 7.508 -1.419 -15.82 1 96.69 101 TYR B C 1
ATOM 1987 O O . TYR B 1 101 ? 8.352 -0.81 -16.484 1 96.69 101 TYR B O 1
ATOM 1995 N N . TYR B 1 102 ? 6.414 -0.862 -15.523 1 97.12 102 TYR B N 1
ATOM 1996 C CA . TYR B 1 102 ? 5.898 0.325 -16.188 1 97.12 102 TYR B CA 1
ATOM 1997 C C . TYR B 1 102 ? 6.379 1.596 -15.5 1 97.12 102 TYR B C 1
ATOM 1999 O O . TYR B 1 102 ? 6.441 2.66 -16.125 1 97.12 102 TYR B O 1
ATOM 2007 N N . TYR B 1 103 ? 6.746 1.513 -14.32 1 98.38 103 TYR B N 1
ATOM 2008 C CA . TYR B 1 103 ? 7.125 2.715 -13.586 1 98.38 103 TYR B CA 1
ATOM 2009 C C . TYR B 1 103 ? 8.641 2.869 -13.539 1 98.38 103 TYR B C 1
ATOM 2011 O O . TYR B 1 103 ? 9.359 1.906 -13.266 1 98.38 103 TYR B O 1
ATOM 2019 N N . THR B 1 104 ? 9.07 4.102 -13.805 1 98.56 104 THR B N 1
ATOM 2020 C CA . THR B 1 104 ? 10.492 4.406 -13.898 1 98.56 104 THR B CA 1
ATOM 2021 C C . THR B 1 104 ? 10.961 5.184 -12.672 1 98.56 104 THR B C 1
ATOM 2023 O O . THR B 1 104 ? 10.141 5.656 -11.883 1 98.56 104 THR B O 1
ATOM 2026 N N . LYS B 1 105 ? 12.281 5.285 -12.586 1 98.69 105 LYS B N 1
ATOM 2027 C CA . LYS B 1 105 ? 12.867 6.098 -11.523 1 98.69 105 LYS B CA 1
ATOM 2028 C C . LYS B 1 105 ? 12.391 7.543 -11.602 1 98.69 105 LYS B C 1
ATOM 2030 O O . LYS B 1 105 ? 12.062 8.156 -10.586 1 98.69 105 LYS B O 1
ATOM 2035 N N . LYS B 1 106 ? 12.344 8.117 -12.75 1 98.75 106 LYS B N 1
ATOM 2036 C CA . LYS B 1 106 ? 11.906 9.492 -12.953 1 98.75 106 LYS B CA 1
ATOM 2037 C C . LYS B 1 106 ? 10.484 9.703 -12.453 1 98.75 106 LYS B C 1
ATOM 2039 O O . LYS B 1 106 ? 10.195 10.695 -11.789 1 98.75 106 LYS B O 1
ATOM 2044 N N . GLU B 1 107 ? 9.594 8.773 -12.773 1 98.75 107 GLU B N 1
ATOM 2045 C CA . GLU B 1 107 ? 8.211 8.875 -12.328 1 98.75 107 GLU B CA 1
ATOM 2046 C C . GLU B 1 107 ? 8.109 8.789 -10.805 1 98.75 107 GLU B C 1
ATOM 2048 O O . GLU B 1 107 ? 7.324 9.5 -10.188 1 98.75 107 GLU B O 1
ATOM 2053 N N . ALA B 1 108 ? 8.914 7.852 -10.273 1 98.88 108 ALA B N 1
ATOM 2054 C CA . ALA B 1 108 ? 8.922 7.707 -8.82 1 98.88 108 ALA B CA 1
ATOM 2055 C C . ALA B 1 108 ? 9.383 8.992 -8.141 1 98.88 108 ALA B C 1
ATOM 2057 O O . ALA B 1 108 ? 8.773 9.445 -7.172 1 98.88 108 ALA B O 1
ATOM 2058 N N . GLU B 1 109 ? 10.406 9.586 -8.641 1 98.88 109 GLU B N 1
ATOM 2059 C CA . GLU B 1 109 ? 10.945 10.82 -8.07 1 98.88 109 GLU B CA 1
ATOM 2060 C C . GLU B 1 109 ? 9.969 11.977 -8.242 1 98.88 109 GLU B C 1
ATOM 2062 O O . GLU B 1 109 ? 9.852 12.836 -7.367 1 98.88 109 GLU B O 1
ATOM 2067 N N . GLU B 1 110 ? 9.328 12.031 -9.328 1 98.88 110 GLU B N 1
ATOM 2068 C CA . GLU B 1 110 ? 8.305 13.055 -9.555 1 98.88 110 GLU B CA 1
ATOM 2069 C C . GLU B 1 110 ? 7.148 12.898 -8.562 1 98.88 110 GLU B C 1
ATOM 2071 O O . GLU B 1 110 ? 6.664 13.891 -8.008 1 98.88 110 GLU B O 1
ATOM 2076 N N . ALA B 1 111 ? 6.695 11.664 -8.383 1 98.94 111 ALA B N 1
ATOM 2077 C CA . ALA B 1 111 ? 5.637 11.398 -7.418 1 98.94 111 ALA B CA 1
ATOM 2078 C C . ALA B 1 111 ? 6.051 11.844 -6.016 1 98.94 111 ALA B C 1
ATOM 2080 O O . ALA B 1 111 ? 5.258 12.453 -5.289 1 98.94 111 ALA B O 1
ATOM 2081 N N . ILE B 1 112 ? 7.281 11.539 -5.652 1 98.94 112 ILE B N 1
ATOM 2082 C CA . ILE B 1 112 ? 7.805 11.93 -4.348 1 98.94 112 ILE B CA 1
ATOM 2083 C C . ILE B 1 112 ? 7.824 13.453 -4.23 1 98.94 112 ILE B C 1
ATOM 2085 O O . ILE B 1 112 ? 7.422 14.008 -3.205 1 98.94 112 ILE B O 1
ATOM 2089 N N . LYS B 1 113 ? 8.273 14.102 -5.258 1 98.94 113 LYS B N 1
ATOM 2090 C CA . LYS B 1 113 ? 8.32 15.562 -5.266 1 98.94 113 LYS B CA 1
ATOM 2091 C C . LYS B 1 113 ? 6.926 16.156 -5.082 1 98.94 113 LYS B C 1
ATOM 2093 O O . LYS B 1 113 ? 6.746 17.094 -4.301 1 98.94 113 LYS B O 1
ATOM 2098 N N . TYR B 1 114 ? 5.973 15.656 -5.805 1 98.94 114 TYR B N 1
ATOM 2099 C CA . TYR B 1 114 ? 4.605 16.141 -5.688 1 98.94 114 TYR B CA 1
ATOM 2100 C C . TYR B 1 114 ? 4.059 15.914 -4.285 1 98.94 114 TYR B C 1
ATOM 2102 O O . TYR B 1 114 ? 3.395 16.781 -3.719 1 98.94 114 TYR B O 1
ATOM 2110 N N . ALA B 1 115 ? 4.336 14.758 -3.758 1 98.94 115 ALA B N 1
ATOM 2111 C CA . ALA B 1 115 ? 3.914 14.477 -2.387 1 98.94 115 ALA B CA 1
ATOM 2112 C C . ALA B 1 115 ? 4.547 15.461 -1.409 1 98.94 115 ALA B C 1
ATOM 2114 O O . ALA B 1 115 ? 3.875 15.977 -0.509 1 98.94 115 ALA B O 1
ATOM 2115 N N . GLU B 1 116 ? 5.797 15.766 -1.607 1 98.94 116 GLU B N 1
ATOM 2116 C CA . GLU B 1 116 ? 6.512 16.703 -0.75 1 98.94 116 GLU B CA 1
ATOM 2117 C C . GLU B 1 116 ? 5.875 18.094 -0.802 1 98.94 116 GLU B C 1
ATOM 2119 O O . GLU B 1 116 ? 5.73 18.75 0.227 1 98.94 116 GLU B O 1
ATOM 2124 N N . GLU B 1 117 ? 5.559 18.484 -1.912 1 98.94 117 GLU B N 1
ATOM 2125 C CA . GLU B 1 117 ? 4.953 19.812 -2.076 1 98.94 117 GLU B CA 1
ATOM 2126 C C . GLU B 1 117 ? 3.594 19.875 -1.381 1 98.94 117 GLU B C 1
ATOM 2128 O O . GLU B 1 117 ? 3.26 20.891 -0.766 1 98.94 117 GLU B O 1
ATOM 2133 N N . ILE B 1 118 ? 2.84 18.859 -1.487 1 98.94 118 ILE B N 1
ATOM 2134 C CA . ILE B 1 118 ? 1.528 18.828 -0.849 1 98.94 118 ILE B CA 1
ATOM 2135 C C . ILE B 1 118 ? 1.695 18.781 0.669 1 98.94 118 ILE B C 1
ATOM 2137 O O . ILE B 1 118 ? 0.983 19.484 1.395 1 98.94 118 ILE B O 1
ATOM 2141 N N . ILE B 1 119 ? 2.66 18 1.124 1 98.94 119 ILE B N 1
ATOM 2142 C CA . ILE B 1 119 ? 2.941 17.922 2.553 1 98.94 119 ILE B CA 1
ATOM 2143 C C . ILE B 1 119 ? 3.35 19.297 3.078 1 98.94 119 ILE B C 1
ATOM 2145 O O . ILE B 1 119 ? 2.863 19.734 4.121 1 98.94 119 ILE B O 1
ATOM 2149 N N . LYS B 1 120 ? 4.164 19.953 2.338 1 98.88 120 LYS B N 1
ATOM 2150 C CA . LYS B 1 120 ? 4.605 21.281 2.727 1 98.88 120 LYS B CA 1
ATOM 2151 C C . LYS B 1 120 ? 3.432 22.266 2.768 1 98.88 120 LYS B C 1
ATOM 2153 O O . LYS B 1 120 ? 3.334 23.078 3.68 1 98.88 120 LYS B O 1
ATOM 2158 N N . TYR B 1 121 ? 2.586 22.234 1.848 1 98.88 121 TYR B N 1
ATOM 2159 C CA . TYR B 1 121 ? 1.409 23.094 1.799 1 98.88 121 TYR B CA 1
ATOM 2160 C C . TYR B 1 121 ? 0.533 22.891 3.029 1 98.88 121 TYR B C 1
ATOM 2162 O O . TYR B 1 121 ? 0.095 23.859 3.656 1 98.88 121 TYR B O 1
ATOM 2170 N N . VAL B 1 122 ? 0.297 21.656 3.367 1 98.88 122 VAL B N 1
ATOM 2171 C CA . VAL B 1 122 ? -0.561 21.328 4.504 1 98.88 122 VAL B CA 1
ATOM 2172 C C . VAL B 1 122 ? 0.092 21.812 5.797 1 98.88 122 VAL B C 1
ATOM 2174 O O . VAL B 1 122 ? -0.586 22.328 6.688 1 98.88 122 VAL B O 1
ATOM 2177 N N . GLU B 1 123 ? 1.385 21.578 5.852 1 98.81 123 GLU B N 1
ATOM 2178 C CA . GLU B 1 123 ? 2.127 22.031 7.02 1 98.81 123 GLU B CA 1
ATOM 2179 C C . GLU B 1 123 ? 1.961 23.547 7.223 1 98.81 123 GLU B C 1
ATOM 2181 O O . GLU B 1 123 ? 1.734 24 8.344 1 98.81 123 GLU B O 1
ATOM 2186 N N . GLU B 1 124 ? 2.082 24.266 6.184 1 98.62 124 GLU B N 1
ATOM 2187 C CA . GLU B 1 124 ? 1.934 25.719 6.246 1 98.62 124 GLU B CA 1
ATOM 2188 C C . GLU B 1 124 ? 0.502 26.109 6.598 1 98.62 124 GLU B C 1
ATOM 2190 O O . GLU B 1 124 ? 0.284 27.016 7.395 1 98.62 124 GLU B O 1
ATOM 2195 N N . LEU B 1 125 ? -0.403 25.484 5.973 1 98.25 125 LEU B N 1
ATOM 2196 C CA . LEU B 1 125 ? -1.808 25.75 6.266 1 98.25 125 LEU B CA 1
ATOM 2197 C C . LEU B 1 125 ? -2.107 25.531 7.742 1 98.25 125 LEU B C 1
ATOM 2199 O O . LEU B 1 125 ? -2.818 26.328 8.359 1 98.25 125 LEU B O 1
ATOM 2203 N N . TRP B 1 126 ? -1.611 24.438 8.281 1 98.44 126 TRP B N 1
ATOM 2204 C CA . TRP B 1 126 ? -1.849 24.109 9.68 1 98.44 126 TRP B CA 1
ATOM 2205 C C . TRP B 1 126 ? -1.185 25.125 10.602 1 98.44 126 TRP B C 1
ATOM 2207 O O . TRP B 1 126 ? -1.764 25.531 11.617 1 98.44 126 TRP B O 1
ATOM 2217 N N . ARG B 1 127 ? 0.025 25.484 10.234 1 97.88 127 ARG B N 1
ATOM 2218 C CA . ARG B 1 127 ? 0.741 26.484 11.023 1 97.88 127 ARG B CA 1
ATOM 2219 C C . ARG B 1 127 ? -0.049 27.781 11.094 1 97.88 127 ARG B C 1
ATOM 2221 O O . ARG B 1 127 ? -0.186 28.375 12.172 1 97.88 127 ARG B O 1
ATOM 2228 N N . MET B 1 128 ? -0.529 28.219 10.023 1 97.38 128 MET B N 1
ATOM 2229 C CA . MET B 1 128 ? -1.302 29.453 9.969 1 97.38 128 MET B CA 1
ATOM 2230 C C . MET B 1 128 ? -2.578 29.344 10.797 1 97.38 128 MET B C 1
ATOM 2232 O O . MET B 1 128 ? -2.941 30.266 11.516 1 97.38 128 MET B O 1
ATOM 2236 N N . LEU B 1 129 ? -3.211 28.25 10.656 1 96.5 129 LEU B N 1
ATOM 2237 C CA . LEU B 1 129 ? -4.445 28.016 11.398 1 96.5 129 LEU B CA 1
ATOM 2238 C C . LEU B 1 129 ? -4.184 27.984 12.898 1 96.5 129 LEU B C 1
ATOM 2240 O O . LEU B 1 129 ? -4.941 28.562 13.68 1 96.5 129 LEU B O 1
ATOM 2244 N N . SER B 1 130 ? -3.184 27.266 13.297 1 95.81 130 SER B N 1
ATOM 2245 C CA . SER B 1 130 ? -2.822 27.141 14.711 1 95.81 130 SER B CA 1
ATOM 2246 C C . SER B 1 130 ? -2.486 28.5 15.32 1 95.81 130 SER B C 1
ATOM 2248 O O . SER B 1 130 ? -2.84 28.766 16.469 1 95.81 130 SER B O 1
ATOM 2250 N N . GLN B 1 131 ? -1.796 29.328 14.633 1 94.81 131 GLN B N 1
ATOM 2251 C CA . GLN B 1 131 ? -1.444 30.672 15.102 1 94.81 131 GLN B CA 1
ATOM 2252 C C . GLN B 1 131 ? -2.691 31.531 15.297 1 94.81 131 GLN B C 1
ATOM 2254 O O . GLN B 1 131 ? -2.803 32.25 16.297 1 94.81 131 GLN B O 1
ATOM 2259 N N . LYS B 1 132 ? -3.582 31.453 14.398 1 94.12 132 LYS B N 1
ATOM 2260 C CA . LYS B 1 132 ? -4.828 32.219 14.492 1 94.12 132 LYS B CA 1
ATOM 2261 C C . LYS B 1 132 ? -5.645 31.781 15.711 1 94.12 132 LYS B C 1
ATOM 2263 O O . LYS B 1 132 ? -6.27 32.594 16.375 1 94.12 132 LYS B O 1
ATOM 2268 N N . GLU B 1 133 ? -5.66 30.516 15.906 1 91.31 133 GLU B N 1
ATOM 2269 C CA . GLU B 1 133 ? -6.395 29.984 17.047 1 91.31 133 GLU B CA 1
ATOM 2270 C C . GLU B 1 133 ? -5.789 30.453 18.359 1 91.31 133 GLU B C 1
ATOM 2272 O O . GLU B 1 133 ? -6.512 30.812 19.297 1 91.31 133 GLU B O 1
ATOM 2277 N N . LYS B 1 134 ? -4.551 30.531 18.531 1 91.31 134 LYS B N 1
ATOM 2278 C CA . LYS B 1 134 ? -3.875 31 19.734 1 91.31 134 LYS B CA 1
ATOM 2279 C C . LYS B 1 134 ? -4.176 32.469 20 1 91.31 134 LYS B C 1
ATOM 2281 O O . LYS B 1 134 ? -4.359 32.875 21.141 1 91.31 134 LYS B O 1
ATOM 2286 N N . GLU B 1 135 ? -4.168 33.188 18.953 1 91 135 GLU B N 1
ATOM 2287 C CA . GLU B 1 135 ? -4.465 34.625 19.047 1 91 135 GLU B CA 1
ATOM 2288 C C . GLU B 1 135 ? -5.91 34.875 19.469 1 91 135 GLU B C 1
ATOM 2290 O O . GLU B 1 135 ? -6.207 35.812 20.188 1 91 135 GLU B O 1
ATOM 2295 N N . ARG B 1 136 ? -6.793 34.062 19.062 1 89.44 136 ARG B N 1
ATOM 2296 C CA . ARG B 1 136 ? -8.203 34.156 19.422 1 89.44 136 ARG B CA 1
ATOM 2297 C C . ARG B 1 136 ? -8.422 33.812 20.891 1 89.44 136 ARG B C 1
ATOM 2299 O O . ARG B 1 136 ? -9.297 34.375 21.547 1 89.44 136 ARG B O 1
ATOM 2306 N N . GLU B 1 137 ? -7.746 32.812 21.359 1 86.5 137 GLU B N 1
ATOM 2307 C CA . GLU B 1 137 ? -7.879 32.406 22.75 1 86.5 137 GLU B CA 1
ATOM 2308 C C . GLU B 1 137 ? -7.301 33.438 23.703 1 86.5 137 GLU B C 1
ATOM 2310 O O . GLU B 1 137 ? -7.703 33.5 24.859 1 86.5 137 GLU B O 1
ATOM 2315 N N . GLU B 1 138 ? -6.32 34.219 23.359 1 86.38 138 GLU B N 1
ATOM 2316 C CA . GLU B 1 138 ? -5.699 35.25 24.188 1 86.38 138 GLU B CA 1
ATOM 2317 C C . GLU B 1 138 ? -6.562 36.5 24.219 1 86.38 138 GLU B C 1
ATOM 2319 O O . GLU B 1 138 ? -6.316 37.406 25.031 1 86.38 138 GLU B O 1
ATOM 2324 N N . ARG B 1 139 ? -7.535 36.688 23.438 1 78.19 139 ARG B N 1
ATOM 2325 C CA . ARG B 1 139 ? -8.469 37.812 23.516 1 78.19 139 ARG B CA 1
ATOM 2326 C C . ARG B 1 139 ? -9.68 37.469 24.375 1 78.19 139 ARG B C 1
ATOM 2328 O O . ARG B 1 139 ? -10.094 36.312 24.422 1 78.19 139 ARG B O 1
#

Nearest PDB structures (foldseek):
  1ufb-assembly1_A  TM=9.680E-01  e=1.105E-08  Thermus thermophilus
  1wol-assembly1_A  TM=8.985E-01  e=6.562E-08  Sulfurisphaera tokodaii str. 7
  1o3u-assembly1_A-2  TM=8.332E-01  e=5.229E-06  Thermotoga maritima
  2hsb-assembly1_A  TM=6.997E-01  e=8.077E-04  Archaeoglobus fulgidus
  1ufb-assembly1_A  TM=9.679E-01  e=1.149E-08  Thermus thermophilus